Protein 8H2F (pdb70)

Secondary structure (DSSP, 8-state):
---EEEEEEEESSS-TTTS-EEEEEEEEE-SSSEEEEEEEB---S---HHHHHHH---HHHHHHH-B-HHHHHHHHHHHHTTPEEEESSHHHHHHHHHHHHHHTTPPPP---EEEHHHHHHHH-TT-S--SHHHHHHHTT--PPP---HHHHHHHHHHHHTT-HHHHHHT--

Solvent-accessible surface area: 9404 Å² total; per-residue (Å²): 91,95,48,12,0,0,1,18,7,15,15,14,17,157,56,48,150,185,36,28,1,0,2,0,0,0,4,26,37,52,28,165,121,70,75,86,23,71,6,18,2,113,12,154,123,188,23,46,111,86,16,110,175,91,8,48,0,33,129,60,48,0,69,134,107,9,77,73,14,91,89,0,0,42,66,0,34,154,29,1,44,128,42,23,0,0,0,24,78,2,128,69,5,23,86,2,0,29,38,3,0,99,134,58,69,27,93,85,21,167,24,163,55,32,20,0,26,142,11,0,91,87,76,49,114,189,38,143,58,63,118,24,61,29,0,0,74,33,22,56,16,132,78,92,18,47,63,44,0,18,100,7,0,97,15,2,31,98,0,0,60,99,0,108,94,0,68,44,143,6,126,178

B-factor: mean 24.05, std 15.03, range [6.08, 85.85]

Radius of gyration: 15.81 Å; Cα contacts (8 Å, |Δi|>4): 304; chains: 1; bounding box: 38×35×43 Å

Structure (mmCIF, N/CA/C/O backbone):
data_8H2F
#
_entry.id   8H2F
#
_cell.length_a   96.139
_cell.length_b   96.139
_cell.length_c   61.419
_cell.angle_alpha   90.000
_cell.angle_beta   90.000
_cell.angle_gamma   120.000
#
_symmetry.space_group_name_H-M   'H 3'
#
loop_
_entity.id
_entity.type
_entity.pdbx_description
1 polymer DnaQ
2 non-polymer "THYMIDINE-5'-PHOSPHATE"
3 non-polymer 'MAGNESIUM ION'
4 water water
#
loop_
_atom_site.group_PDB
_atom_site.id
_atom_site.type_symbol
_atom_site.label_atom_id
_atom_site.label_alt_id
_atom_site.label_comp_id
_atom_site.label_asym_id
_atom_site.label_entity_id
_atom_site.label_seq_id
_atom_site.pdbx_PDB_ins_code
_atom_site.Cartn_x
_atom_site.Cartn_y
_atom_site.Cartn_z
_atom_site.occupancy
_atom_site.B_iso_or_equiv
_atom_site.auth_seq_id
_atom_site.auth_comp_id
_atom_site.auth_asym_id
_atom_site.auth_atom_id
_atom_site.pdbx_PDB_model_num
ATOM 1 N N . SER A 1 7 ? -9.205 28.484 23.091 1.00 41.88 128 SER A N 1
ATOM 2 C CA . SER A 1 7 ? -10.023 28.719 21.906 1.00 51.30 128 SER A CA 1
ATOM 3 C C . SER A 1 7 ? -9.180 29.223 20.742 1.00 27.04 128 SER A C 1
ATOM 4 O O . SER A 1 7 ? -9.594 29.152 19.581 1.00 37.37 128 SER A O 1
ATOM 7 N N . LYS A 1 8 ? -7.991 29.748 21.049 1.00 35.70 129 LYS A N 1
ATOM 8 C CA . LYS A 1 8 ? -7.069 30.145 20.001 1.00 30.43 129 LYS A CA 1
ATOM 9 C C . LYS A 1 8 ? -6.409 28.896 19.420 1.00 15.40 129 LYS A C 1
ATOM 10 O O . LYS A 1 8 ? -6.190 27.918 20.144 1.00 21.83 129 LYS A O 1
ATOM 29 N N . PRO A 1 9 ? -6.114 28.894 18.124 1.00 15.14 130 PRO A N 1
ATOM 30 C CA . PRO A 1 9 ? -5.399 27.743 17.550 1.00 14.29 130 PRO A CA 1
ATOM 31 C C . PRO A 1 9 ? -3.980 27.648 18.089 1.00 15.08 130 PRO A C 1
ATOM 32 O O . PRO A 1 9 ? -3.333 28.656 18.395 1.00 16.92 130 PRO A O 1
ATOM 43 N N . TYR A 1 10 ? -3.490 26.415 18.198 1.00 14.19 131 TYR A N 1
ATOM 44 C CA . TYR A 1 10 ? -2.086 26.205 18.536 1.00 13.38 131 TYR A CA 1
ATOM 45 C C . TYR A 1 10 ? -1.677 24.813 18.086 1.00 11.81 131 TYR A C 1
ATOM 46 O O . TYR A 1 10 ? -2.527 23.971 17.780 1.00 11.81 131 TYR A O 1
ATOM 64 N N . VAL A 1 11 ? -0.365 24.586 18.032 1.00 9.29 132 VAL A N 1
ATOM 65 C CA . VAL A 1 11 ? 0.188 23.307 17.603 1.00 9.03 132 VAL A CA 1
ATOM 66 C C . VAL A 1 11 ? 1.195 22.835 18.646 1.00 11.07 132 VAL A C 1
ATOM 67 O O . VAL A 1 11 ? 2.216 23.503 18.870 1.00 10.90 132 VAL A O 1
ATOM 80 N N . VAL A 1 12 ? 0.931 21.684 19.253 1.00 9.23 133 VAL A N 1
ATOM 81 C CA . VAL A 1 12 ? 1.895 21.026 20.135 1.00 10.07 133 VAL A CA 1
ATOM 82 C C . VAL A 1 12 ? 2.858 20.235 19.262 1.00 10.07 133 VAL A C 1
ATOM 83 O O . VAL A 1 12 ? 2.434 19.449 18.402 1.00 9.80 133 VAL A O 1
ATOM 96 N N . ILE A 1 13 ? 4.156 20.424 19.482 1.00 10.21 134 ILE A N 1
ATOM 97 C CA . ILE A 1 13 ? 5.187 19.775 18.685 1.00 10.94 134 ILE A CA 1
ATOM 98 C C . ILE A 1 13 ? 6.077 18.921 19.574 1.00 11.52 134 ILE A C 1
ATOM 99 O O . ILE A 1 13 ? 6.301 19.231 20.748 1.00 10.13 134 ILE A O 1
ATOM 115 N N . ASP A 1 14 ? 6.611 17.850 18.994 1.00 9.98 135 ASP A N 1
ATOM 116 C CA . ASP A 1 14 ? 7.581 16.999 19.658 1.00 9.56 135 ASP A CA 1
ATOM 117 C C . ASP A 1 14 ? 8.419 16.288 18.608 1.00 10.11 135 ASP A C 1
ATOM 118 O O . ASP A 1 14 ? 7.902 15.887 17.564 1.00 9.29 135 ASP A O 1
ATOM 127 N N . ILE A 1 15 ? 9.712 16.121 18.887 1.00 8.64 136 ILE A N 1
ATOM 128 C CA . ILE A 1 15 ? 10.587 15.377 17.997 1.00 8.57 136 ILE A CA 1
ATOM 129 C C . ILE A 1 15 ? 11.337 14.308 18.770 1.00 9.72 136 ILE A C 1
ATOM 130 O O . ILE A 1 15 ? 11.549 14.414 19.978 1.00 10.14 136 ILE A O 1
ATOM 146 N N . GLU A 1 16 ? 11.773 13.288 18.036 1.00 9.57 137 GLU A N 1
ATOM 147 C CA . GLU A 1 16 ? 12.798 12.372 18.506 1.00 10.51 137 GLU A CA 1
ATOM 148 C C . GLU A 1 16 ? 14.051 12.580 17.670 1.00 10.93 137 GLU A C 1
ATOM 149 O O . GLU A 1 16 ? 13.978 12.902 16.477 1.00 8.53 137 GLU A O 1
ATOM 161 N N . THR A 1 17 ? 15.206 12.386 18.305 1.00 12.26 138 THR A N 1
ATOM 162 C CA . THR A 1 17 ? 16.494 12.615 17.675 1.00 10.78 138 THR A CA 1
ATOM 163 C C . THR A 1 17 ? 17.401 11.439 17.988 1.00 12.88 138 THR A C 1
ATOM 164 O O . THR A 1 17 ? 17.042 10.536 18.750 1.00 14.89 138 THR A O 1
ATOM 175 N N . ASP A 1 18 ? 18.589 11.444 17.392 1.00 11.90 139 ASP A N 1
ATOM 176 C CA . ASP A 1 18 ? 19.589 10.426 17.729 1.00 13.67 139 ASP A CA 1
ATOM 177 C C . ASP A 1 18 ? 20.634 10.938 18.713 1.00 12.02 139 ASP A C 1
ATOM 178 O O . ASP A 1 18 ? 21.655 10.268 18.920 1.00 15.30 139 ASP A O 1
ATOM 187 N N . GLY A 1 19 ? 20.387 12.081 19.337 1.00 11.77 140 GLY A N 1
ATOM 188 C CA . GLY A 1 19 ? 21.329 12.671 20.269 1.00 13.70 140 GLY A CA 1
ATOM 189 C C . GLY A 1 19 ? 20.902 14.074 20.638 1.00 15.76 140 GLY A C 1
ATOM 190 O O . GLY A 1 19 ? 19.855 14.564 20.212 1.00 13.92 140 GLY A O 1
ATOM 194 N N . LEU A 1 20 ? 21.729 14.718 21.458 1.00 12.51 141 LEU A N 1
ATOM 195 C CA . LEU A 1 20 ? 21.364 15.997 22.043 1.00 12.09 141 LEU A CA 1
ATOM 196 C C . LEU A 1 20 ? 21.926 17.210 21.311 1.00 10.90 141 LEU A C 1
ATOM 197 O O . LEU A 1 20 ? 21.505 18.331 21.614 1.00 13.61 141 LEU A O 1
ATOM 213 N N . ASP A 1 21 ? 22.816 17.020 20.331 1.00 12.43 142 ASP A N 1
ATOM 214 C CA . ASP A 1 21 ? 23.519 18.119 19.677 1.00 11.21 142 ASP A CA 1
ATOM 215 C C . ASP A 1 21 ? 22.743 18.556 18.436 1.00 12.25 142 ASP A C 1
ATOM 216 O O . ASP A 1 21 ? 22.711 17.839 17.430 1.00 13.53 142 ASP A O 1
ATOM 225 N N . GLU A 1 22 ? 22.144 19.751 18.509 1.00 12.67 143 GLU A N 1
ATOM 226 C CA . GLU A 1 22 ? 21.325 20.274 17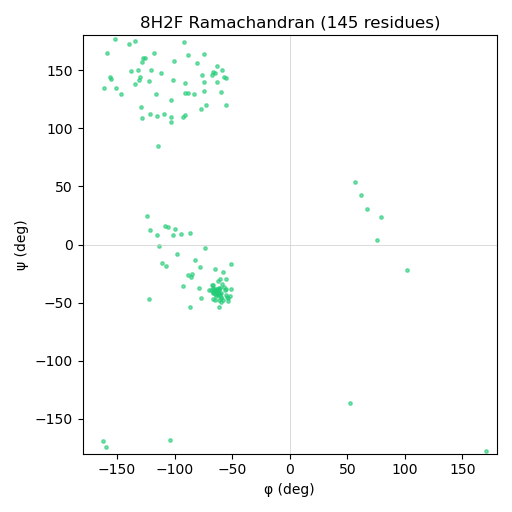.420 1.00 15.62 143 GLU A CA 1
ATOM 227 C C . GLU A 1 22 ? 22.074 20.311 16.101 1.00 15.34 143 GLU A C 1
ATOM 228 O O . GLU A 1 22 ? 21.454 20.225 15.029 1.00 14.00 143 GLU A O 1
ATOM 240 N N . LYS A 1 23 ? 23.394 20.471 16.143 1.00 14.83 144 LYS A N 1
ATOM 241 C CA . LYS A 1 23 ? 24.180 20.555 14.916 1.00 16.88 144 LYS A CA 1
ATOM 242 C C . LYS A 1 23 ? 24.596 19.180 14.411 1.00 15.06 144 LYS A C 1
ATOM 243 O O . LYS A 1 23 ? 24.308 18.824 13.261 1.00 20.00 144 LYS A O 1
ATOM 262 N N . LYS A 1 24 ? 25.239 18.374 15.260 1.00 12.96 145 LYS A N 1
ATOM 263 C CA . LYS A 1 24 ? 25.827 17.118 14.811 1.00 13.63 145 LYS A CA 1
ATOM 264 C C . LYS A 1 24 ? 24.844 15.954 14.801 1.00 15.60 145 LYS A C 1
ATOM 265 O O . LYS A 1 24 ? 25.019 15.016 14.014 1.00 19.13 145 LYS A O 1
ATOM 284 N N . ASN A 1 25 ? 23.827 15.973 15.657 1.00 11.44 146 ASN A N 1
ATOM 285 C CA . ASN A 1 25 ? 22.809 14.943 15.667 1.00 11.92 146 ASN A CA 1
ATOM 286 C C . ASN A 1 25 ? 21.652 15.370 14.767 1.00 11.27 146 ASN A C 1
ATOM 287 O O . ASN A 1 25 ? 21.639 16.465 14.211 1.00 11.19 146 ASN A O 1
ATOM 298 N N . THR A 1 26 ? 20.688 14.474 14.588 1.00 11.12 147 THR A N 1
ATOM 299 C CA . THR A 1 26 ? 19.631 14.723 13.616 1.00 10.19 147 THR A CA 1
ATOM 300 C C . THR A 1 26 ? 18.282 14.269 14.147 1.00 11.22 147 THR A C 1
ATOM 301 O O . THR A 1 26 ? 18.169 13.648 15.203 1.00 10.01 147 THR A O 1
ATOM 312 N N . ILE A 1 27 ? 17.249 14.602 13.382 1.00 10.41 148 ILE A N 1
ATOM 313 C CA . ILE A 1 27 ? 15.865 14.293 13.714 1.00 8.07 148 ILE A CA 1
ATOM 314 C C . ILE A 1 27 ? 15.498 12.942 13.115 1.00 8.34 148 ILE A C 1
ATOM 315 O O . ILE A 1 27 ? 15.750 12.693 11.934 1.00 10.07 148 ILE A O 1
ATOM 331 N N . ILE A 1 28 ? 14.920 12.062 13.932 1.00 9.29 149 ILE A N 1
ATOM 332 C CA . ILE A 1 28 ? 14.463 10.762 13.461 1.00 9.54 149 ILE A CA 1
ATOM 333 C C . ILE A 1 28 ? 12.945 10.643 13.451 1.00 9.43 149 ILE A C 1
ATOM 334 O O . ILE A 1 28 ? 12.415 9.723 12.805 1.00 8.62 149 ILE A O 1
ATOM 350 N N . GLU A 1 29 ? 12.222 11.532 14.140 1.00 8.80 150 GLU A N 1
ATOM 351 C CA . GLU A 1 29 ? 10.767 11.526 14.050 1.00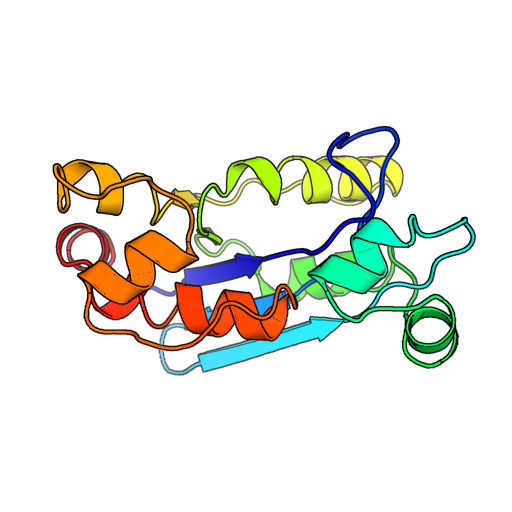 8.34 150 GLU A CA 1
ATOM 352 C C . GLU A 1 29 ? 10.245 12.899 14.433 1.00 8.49 150 GLU A C 1
ATOM 353 O O . GLU A 1 29 ? 10.806 13.558 15.303 1.00 9.19 150 GLU A O 1
ATOM 365 N N A ILE A 1 30 ? 9.195 13.334 13.744 0.66 9.07 151 ILE A N 1
ATOM 366 N N B ILE A 1 30 ? 9.159 13.320 13.790 0.34 9.31 151 ILE A N 1
ATOM 367 C CA A ILE A 1 30 ? 8.494 14.577 14.047 0.66 8.45 151 ILE A CA 1
ATOM 368 C CA B ILE A 1 30 ? 8.529 14.602 14.101 0.34 8.26 151 ILE A CA 1
ATOM 369 C C A ILE A 1 30 ? 7.027 14.238 14.290 0.66 10.14 151 ILE A C 1
ATOM 370 C C B ILE A 1 30 ? 7.017 14.409 14.180 0.34 10.20 151 ILE A C 1
ATOM 371 O O A ILE A 1 30 ? 6.451 13.380 13.608 0.66 9.01 151 ILE A O 1
ATOM 372 O O B ILE A 1 30 ? 6.405 13.832 13.276 0.34 8.65 151 ILE A O 1
ATOM 403 N N . GLY A 1 31 ? 6.427 14.905 15.265 1.00 8.92 152 GLY A N 1
ATOM 404 C CA . GLY A 1 31 ? 5.008 14.771 15.502 1.00 11.04 152 GLY A CA 1
ATOM 405 C C . GLY A 1 31 ? 4.424 16.090 15.966 1.00 9.59 152 GLY A C 1
ATOM 406 O O . GLY A 1 31 ? 5.102 16.921 16.571 1.00 9.77 152 GLY A O 1
ATOM 411 N N . ALA A 1 32 ? 3.134 16.263 15.689 1.00 8.57 153 ALA A N 1
ATOM 412 C CA . ALA A 1 32 ? 2.466 17.496 16.078 1.00 8.48 153 ALA A CA 1
ATOM 413 C C . ALA A 1 32 ? 0.971 17.247 16.207 1.00 10.52 153 ALA A C 1
ATOM 414 O O . ALA A 1 32 ? 0.386 16.479 15.434 1.00 9.86 153 ALA A O 1
ATOM 421 N N . VAL A 1 33 ? 0.364 17.919 17.180 1.00 9.39 154 VAL A N 1
ATOM 422 C CA . VAL A 1 33 ? -1.081 17.902 17.402 1.00 9.39 154 VAL A CA 1
ATOM 423 C C . VAL A 1 33 ? -1.535 19.351 17.291 1.00 9.72 154 VAL A C 1
ATOM 424 O O . VAL A 1 33 ? -1.167 20.190 18.119 1.00 10.45 154 VAL A O 1
ATOM 437 N N . LYS A 1 34 ? -2.296 19.654 16.247 1.00 9.68 155 LYS A N 1
ATOM 438 C CA . LYS A 1 34 ? -2.778 21.005 15.995 1.00 9.54 155 LYS A CA 1
ATOM 439 C C . LYS A 1 34 ? -4.240 21.118 16.389 1.00 12.50 155 LYS A C 1
ATOM 440 O O . LYS A 1 34 ? -5.079 20.361 15.895 1.00 12.21 155 LYS A O 1
ATOM 459 N N . PHE A 1 35 ? -4.548 22.061 17.267 1.00 12.26 156 PHE A N 1
ATOM 460 C CA . PHE A 1 35 ? -5.925 22.519 17.433 1.00 14.96 156 PHE A CA 1
ATOM 461 C C . PHE A 1 35 ? -6.104 23.700 16.483 1.00 14.47 156 PHE A C 1
ATOM 462 O O . PHE A 1 35 ? -5.505 24.760 16.686 1.00 13.96 156 PHE A O 1
ATOM 479 N N . ASN A 1 36 ? -6.903 23.523 15.436 1.00 14.68 157 ASN A N 1
ATOM 480 C CA . ASN A 1 36 ? -6.966 24.493 14.349 1.00 15.03 157 ASN A CA 1
ATOM 481 C C . ASN A 1 36 ? -7.962 25.611 14.610 1.00 17.56 157 ASN A C 1
ATOM 482 O O . ASN A 1 36 ? -8.237 26.402 13.702 1.00 21.28 157 ASN A O 1
ATOM 493 N N . GLY A 1 37 ? -8.491 25.696 15.830 1.00 16.87 158 GLY A N 1
ATOM 494 C CA . GLY A 1 37 ? -9.538 26.626 16.179 1.00 22.77 158 GLY A CA 1
ATOM 495 C C . GLY A 1 37 ? -10.905 25.991 16.258 1.00 30.20 158 GLY A C 1
ATOM 496 O O . GLY A 1 37 ? -11.794 26.533 16.925 1.00 25.14 158 GLY A O 1
ATOM 500 N N . GLN A 1 38 ? -11.084 24.850 15.600 1.00 19.95 159 GLN A N 1
ATOM 501 C CA . GLN A 1 38 ? -12.325 24.088 15.638 1.00 20.46 159 GLN A CA 1
ATOM 502 C C . GLN A 1 38 ? -12.116 22.667 16.128 1.00 17.79 159 GLN A C 1
ATOM 503 O O . GLN A 1 38 ? -12.869 22.198 16.994 1.00 21.72 159 GLN A O 1
ATOM 517 N N . GLN A 1 39 ? -11.101 21.965 15.610 1.00 19.85 160 GLN A N 1
ATOM 518 C CA . GLN A 1 39 ? -10.869 20.577 15.979 1.00 21.83 160 GLN A CA 1
ATOM 519 C C . GLN A 1 39 ? -9.383 20.259 15.853 1.00 14.55 160 GLN A C 1
ATOM 520 O O . GLN A 1 39 ? -8.585 21.081 15.398 1.00 13.00 160 GLN A O 1
ATOM 534 N N . VAL A 1 40 ? -9.029 19.032 16.228 1.00 13.97 161 VAL A N 1
ATOM 535 C CA . VAL A 1 40 ? -7.648 18.556 16.255 1.00 13.54 161 VAL A CA 1
ATOM 536 C C . VAL A 1 40 ? -7.277 17.921 14.924 1.00 14.06 161 VAL A C 1
ATOM 537 O O . VAL A 1 40 ? -8.050 17.163 14.327 1.00 14.62 161 VAL A O 1
ATOM 550 N N . GLU A 1 41 ? -6.056 18.215 14.468 1.00 11.79 162 GLU A N 1
ATOM 551 C CA . GLU A 1 41 ? -5.416 17.520 13.368 1.00 11.77 162 GLU A CA 1
ATOM 552 C C . GLU A 1 41 ? -4.037 17.059 13.836 1.00 10.01 162 GLU A C 1
ATOM 553 O O . GLU A 1 41 ? -3.503 17.575 14.823 1.00 10.94 162 GLU A O 1
ATOM 565 N N . GLU A 1 42 ? -3.474 16.082 13.141 1.00 10.59 163 GLU A N 1
ATOM 566 C CA . GLU A 1 42 ? -2.217 15.473 13.542 1.00 10.66 163 GLU A CA 1
ATOM 567 C C . GLU A 1 42 ? -1.250 15.368 12.373 1.00 11.23 163 GLU A C 1
ATOM 568 O O . GLU A 1 42 ? -1.646 15.206 11.213 1.00 12.06 163 GLU A O 1
ATOM 580 N N . PHE A 1 43 ? 0.043 15.421 12.705 1.00 10.27 164 PHE A N 1
ATOM 581 C CA . PHE A 1 43 ? 1.148 15.299 11.770 1.00 8.81 164 PHE A CA 1
ATOM 582 C C . PHE A 1 43 ? 2.167 14.345 12.364 1.00 8.74 164 PHE A C 1
ATOM 583 O O . PHE A 1 43 ? 2.473 14.411 13.559 1.00 9.97 164 PHE A O 1
ATOM 600 N N . ASN A 1 44 ? 2.716 13.463 11.537 1.00 9.90 165 ASN A N 1
ATOM 601 C CA . ASN A 1 44 ? 3.733 12.541 12.025 1.00 8.99 165 ASN A CA 1
ATOM 602 C C . ASN A 1 44 ? 4.519 11.964 10.870 1.00 9.73 165 ASN A C 1
ATOM 603 O O . ASN A 1 44 ? 3.940 11.529 9.869 1.00 12.95 165 ASN A O 1
ATOM 614 N N . ALA A 1 45 ? 5.832 11.941 11.016 1.00 7.93 166 ALA A N 1
ATOM 615 C CA . ALA A 1 45 ? 6.676 11.269 10.050 1.00 9.26 166 ALA A CA 1
ATOM 616 C C . ALA A 1 45 ? 7.940 10.773 10.731 1.00 10.07 166 ALA A C 1
ATOM 617 O O . ALA A 1 45 ? 8.566 11.497 11.509 1.00 10.00 166 ALA A O 1
ATOM 624 N N . LEU A 1 46 ? 8.311 9.537 10.436 1.00 10.00 167 LEU A N 1
ATOM 625 C CA . LEU A 1 46 ? 9.658 9.055 10.686 1.00 8.79 167 LEU A CA 1
ATOM 626 C C . LEU A 1 46 ? 10.572 9.529 9.569 1.00 9.30 167 LEU A C 1
ATOM 627 O O . LEU A 1 46 ? 10.119 9.821 8.460 1.00 10.26 167 LEU A O 1
ATOM 643 N N . ILE A 1 47 ? 11.865 9.615 9.869 1.00 8.43 168 ILE A N 1
ATOM 644 C CA . ILE A 1 47 ? 12.832 10.258 8.984 1.00 9.30 168 ILE A CA 1
ATOM 645 C C . ILE A 1 47 ? 13.854 9.242 8.493 1.00 12.33 168 ILE A C 1
ATOM 646 O O . ILE A 1 47 ? 14.452 8.517 9.293 1.00 12.92 168 ILE A O 1
ATOM 662 N N . LYS A 1 48 ? 14.067 9.203 7.181 1.00 11.53 169 LYS A N 1
ATOM 663 C CA . LYS A 1 48 ? 15.134 8.377 6.629 1.00 11.23 169 LYS A CA 1
ATOM 664 C C . LYS A 1 48 ? 16.464 8.736 7.272 1.00 15.36 169 LYS A C 1
ATOM 665 O O . LYS A 1 48 ? 16.762 9.903 7.518 1.00 15.75 169 LYS A O 1
ATOM 684 N N . TYR A 1 49 ? 17.296 7.725 7.486 1.00 12.52 170 TYR A N 1
ATOM 685 C CA . TYR A 1 49 ? 18.466 7.841 8.348 1.00 15.34 170 TYR A CA 1
ATOM 686 C C . TYR A 1 49 ? 19.560 6.954 7.785 1.00 18.18 170 TYR A C 1
ATOM 687 O O . TYR A 1 49 ? 19.320 5.781 7.502 1.00 18.16 170 TYR A O 1
ATOM 705 N N . GLU A 1 50 ? 20.755 7.521 7.623 1.00 23.29 171 GLU A N 1
ATOM 706 C CA . GLU A 1 50 ? 21.873 6.801 7.023 1.00 29.52 171 GLU A CA 1
ATOM 707 C C . GLU A 1 50 ? 23.030 6.591 7.993 1.00 31.19 171 GLU A C 1
ATOM 708 O O . GLU A 1 50 ? 24.093 6.113 7.574 1.00 37.19 171 GLU A O 1
ATOM 720 N N . GLU A 1 51 ? 22.857 6.917 9.271 1.00 30.33 172 GLU A N 1
ATOM 721 C CA . GLU A 1 51 ? 23.920 6.816 10.254 1.00 23.85 172 GLU A CA 1
ATOM 722 C C . GLU A 1 51 ? 23.708 5.589 11.140 1.00 27.36 172 GLU A C 1
ATOM 723 O O . GLU A 1 51 ? 22.864 4.731 10.871 1.00 24.66 172 GLU A O 1
ATOM 735 N N . LYS A 1 52 ? 24.470 5.513 12.226 1.00 27.69 173 LYS A N 1
ATOM 736 C CA . LYS A 1 52 ? 24.393 4.410 13.174 1.00 23.04 173 LYS A CA 1
ATOM 737 C C . LYS A 1 52 ? 23.626 4.885 14.397 1.00 19.50 173 LYS A C 1
ATOM 738 O O . LYS A 1 52 ? 24.125 5.703 15.175 1.00 24.10 173 LYS A O 1
ATOM 757 N N . LEU A 1 53 ? 22.413 4.382 14.575 1.00 20.88 174 LEU A N 1
ATOM 758 C CA . LEU A 1 53 ? 21.589 4.825 15.685 1.00 24.83 174 LEU A CA 1
ATOM 759 C C . LEU A 1 53 ? 22.132 4.245 16.981 1.00 30.60 174 LEU A C 1
ATOM 760 O O . LEU A 1 53 ? 22.222 3.017 17.110 1.00 26.81 174 LEU A O 1
ATOM 776 N N . PRO A 1 54 ? 22.524 5.067 17.949 1.00 26.79 175 PRO A N 1
ATOM 777 C CA . PRO A 1 54 ? 22.988 4.525 19.230 1.00 38.73 175 PRO A CA 1
ATOM 778 C C . PRO A 1 54 ? 21.932 3.618 19.833 1.00 37.19 175 PRO A C 1
ATOM 779 O O . PRO A 1 54 ? 20.805 4.061 20.084 1.00 29.24 175 PRO A O 1
ATOM 790 N N . PRO A 1 55 ? 22.243 2.332 20.066 1.00 49.72 176 PRO A N 1
ATOM 791 C CA . PRO A 1 55 ? 21.228 1.447 20.664 1.00 31.03 176 PRO A CA 1
ATOM 792 C C . PRO A 1 55 ? 20.576 2.000 21.925 1.00 31.34 176 PRO A C 1
ATOM 793 O O . PRO A 1 55 ? 19.508 1.526 22.321 1.00 33.76 176 PRO A O 1
ATOM 804 N N . THR A 1 56 ? 21.186 3.006 22.560 1.00 27.55 177 THR A N 1
ATOM 805 C CA . THR A 1 56 ? 20.487 3.730 23.618 1.00 27.00 177 THR A CA 1
ATOM 806 C C . THR A 1 56 ? 19.236 4.427 23.080 1.00 24.92 177 THR A C 1
ATOM 807 O O . THR A 1 56 ? 18.247 4.577 23.804 1.00 26.37 177 THR A O 1
ATOM 818 N N . ILE A 1 57 ? 19.270 4.858 21.820 1.00 24.14 178 ILE A N 1
ATOM 819 C CA . ILE A 1 57 ? 18.080 5.415 21.182 1.00 23.13 178 ILE A CA 1
ATOM 820 C C . ILE A 1 57 ? 17.022 4.336 20.998 1.00 18.27 178 ILE A C 1
ATOM 821 O O . ILE A 1 57 ? 15.827 4.567 21.212 1.00 16.20 178 ILE A O 1
ATOM 837 N N . PHE A 1 58 ? 17.438 3.132 20.596 1.00 18.12 179 PHE A N 1
ATOM 838 C CA . PHE A 1 58 ? 16.498 2.025 20.503 1.00 20.29 179 PHE A CA 1
ATOM 839 C C . PHE A 1 58 ? 15.872 1.740 21.861 1.00 18.38 179 PHE A C 1
ATOM 840 O O . PHE A 1 58 ? 14.661 1.536 21.973 1.00 21.90 179 PHE A O 1
ATOM 857 N N . LYS A 1 59 ? 16.703 1.704 22.908 1.00 25.14 180 LYS A N 1
ATOM 858 C CA . LYS A 1 59 ? 16.221 1.485 24.268 1.00 26.84 180 LYS A CA 1
ATOM 859 C C . LYS A 1 59 ? 15.152 2.502 24.644 1.00 25.83 180 LYS A C 1
ATOM 860 O O . LYS A 1 59 ? 14.115 2.148 25.213 1.00 27.63 180 LYS A O 1
ATOM 879 N N . LEU A 1 60 ? 15.384 3.772 24.302 1.00 25.04 181 LEU A N 1
ATOM 880 C CA . LEU A 1 60 ? 14.509 4.852 24.744 1.00 22.42 181 LEU A CA 1
ATOM 881 C C . LEU A 1 60 ? 13.219 4.905 23.944 1.00 20.64 181 LEU A C 1
ATOM 882 O O . LEU A 1 60 ? 12.125 5.018 24.514 1.00 20.63 181 LEU A O 1
ATOM 898 N N . THR A 1 61 ? 13.313 4.811 22.617 1.00 18.74 182 THR A N 1
ATOM 899 C CA . THR A 1 61 ? 12.204 5.104 21.728 1.00 19.04 182 THR A CA 1
ATOM 900 C C . THR A 1 61 ? 11.584 3.879 21.082 1.00 14.82 182 THR A C 1
ATOM 901 O O . THR A 1 61 ? 10.453 3.961 20.598 1.00 16.12 182 THR A O 1
ATOM 912 N N . GLY A 1 62 ? 12.282 2.755 21.051 1.00 13.77 183 GLY A N 1
ATOM 913 C CA . GLY A 1 62 ? 11.848 1.631 20.263 1.00 17.58 183 GLY A CA 1
ATOM 914 C C . GLY A 1 62 ? 12.070 1.769 18.773 1.00 18.39 183 GLY A C 1
ATOM 915 O O . GLY A 1 62 ? 11.641 0.886 18.021 1.00 18.72 183 GLY A O 1
ATOM 919 N N . ILE A 1 63 ? 12.708 2.848 18.319 1.00 14.43 184 ILE A N 1
ATOM 920 C CA . ILE A 1 63 ? 12.963 3.064 16.901 1.00 13.67 184 ILE A CA 1
ATOM 921 C C . ILE A 1 63 ? 14.286 2.407 16.532 1.00 10.31 184 ILE A C 1
ATOM 922 O O . ILE A 1 63 ? 15.310 2.637 17.188 1.00 13.00 184 ILE A O 1
ATOM 938 N N . SER A 1 64 ? 14.270 1.620 15.457 1.00 13.17 185 SER A N 1
ATOM 939 C CA . SER A 1 64 ? 15.460 0.992 14.922 1.00 11.40 185 SER A CA 1
ATOM 940 C C . SER A 1 64 ? 15.723 1.475 13.502 1.00 11.58 185 SER A C 1
ATOM 941 O O . SER A 1 64 ? 14.845 2.064 12.855 1.00 11.88 185 SER A O 1
ATOM 949 N N . LYS A 1 65 ? 16.948 1.212 13.025 1.00 13.41 186 LYS A N 1
ATOM 950 C CA . LYS A 1 65 ? 17.294 1.456 11.629 1.00 12.97 186 LYS A CA 1
ATOM 951 C C . LYS A 1 65 ? 16.286 0.818 10.689 1.00 13.52 186 LYS A C 1
ATOM 952 O O . LYS A 1 65 ? 15.945 1.383 9.645 1.00 12.33 186 LYS A O 1
ATOM 971 N N . SER A 1 66 ? 15.807 -0.380 11.034 1.00 11.22 187 SER A N 1
ATOM 972 C CA . SER A 1 66 ? 14.864 -1.070 10.170 1.00 10.69 187 SER A CA 1
ATOM 973 C C . SER A 1 66 ? 13.581 -0.270 10.009 1.00 12.18 187 SER A C 1
ATOM 974 O O . SER A 1 66 ? 13.044 -0.162 8.901 1.00 11.67 187 SER A O 1
ATOM 982 N N . LEU A 1 67 ? 13.078 0.302 11.103 1.00 10.97 188 LEU A N 1
ATOM 983 C CA . LEU A 1 67 ? 11.865 1.109 11.017 1.00 10.96 188 LEU A CA 1
ATOM 984 C C . LEU A 1 67 ? 12.097 2.347 10.163 1.00 11.68 188 LEU A C 1
ATOM 985 O O . LEU A 1 67 ? 11.274 2.686 9.309 1.00 11.26 188 LEU A O 1
ATOM 1001 N N . LEU A 1 68 ? 13.221 3.025 10.368 1.00 10.61 189 LEU A N 1
ATOM 1002 C CA . LEU A 1 68 ? 13.497 4.231 9.582 1.00 11.48 189 LEU A CA 1
ATOM 1003 C C . LEU A 1 68 ? 13.683 3.900 8.109 1.00 13.39 189 LEU A C 1
ATOM 1004 O O . LEU A 1 68 ? 13.216 4.639 7.236 1.00 12.47 189 LEU A O 1
ATOM 1020 N N . ASP A 1 69 ? 14.345 2.779 7.808 1.00 12.90 190 ASP A N 1
ATOM 1021 C CA . ASP A 1 69 ? 14.488 2.351 6.423 1.00 12.43 190 ASP A CA 1
ATOM 1022 C C . ASP A 1 69 ? 13.135 2.049 5.792 1.00 13.69 190 ASP A C 1
ATOM 1023 O O . ASP A 1 69 ? 12.894 2.386 4.621 1.00 17.09 190 ASP A O 1
ATOM 1032 N N . GLN A 1 70 ? 12.242 1.406 6.543 1.00 11.72 191 GLN A N 1
ATOM 1033 C CA . GLN A 1 70 ? 10.986 0.942 5.972 1.00 14.12 191 GLN A CA 1
ATOM 1034 C C . GLN A 1 70 ? 9.929 2.037 5.889 1.00 14.90 191 GLN A C 1
ATOM 1035 O O . GLN A 1 70 ? 9.154 2.080 4.925 1.00 17.14 191 GLN A O 1
ATOM 1049 N N A GLU A 1 71 ? 9.877 2.926 6.882 0.42 13.29 192 GLU A N 1
ATOM 1050 N N B GLU A 1 71 ? 9.865 2.920 6.888 0.58 13.28 192 GLU A N 1
ATOM 1051 C CA A GLU A 1 71 ? 8.822 3.923 6.968 0.42 14.63 192 GLU A CA 1
ATOM 1052 C CA B GLU A 1 71 ? 8.816 3.926 6.948 0.58 14.31 192 GLU A CA 1
ATOM 1053 C C A GLU A 1 71 ? 9.321 5.358 6.939 0.42 14.80 192 GLU A C 1
ATOM 1054 C C B GLU A 1 71 ? 9.321 5.360 6.937 0.58 14.63 192 GLU A C 1
ATOM 1055 O O A GLU A 1 71 ? 8.500 6.279 6.829 0.42 15.62 192 GLU A O 1
ATOM 1056 O O B GLU A 1 71 ? 8.500 6.285 6.847 0.58 15.60 192 GLU A O 1
ATOM 1079 N N . GLY A 1 72 ? 10.62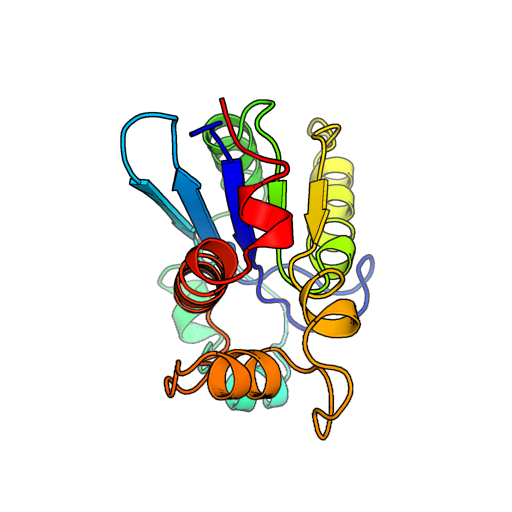7 5.573 7.021 1.00 13.24 193 GLY A N 1
ATOM 1080 C CA . GLY A 1 72 ? 11.143 6.928 7.038 1.00 12.59 193 GLY A CA 1
ATOM 1081 C C . GLY A 1 72 ? 10.938 7.641 5.720 1.00 13.57 193 GLY A C 1
ATOM 1082 O O . GLY A 1 72 ? 10.874 7.034 4.650 1.00 15.85 193 GLY A O 1
ATOM 1086 N N . ARG A 1 73 ? 10.877 8.969 5.812 1.00 12.07 194 ARG A N 1
ATOM 1087 C CA . ARG A 1 73 ? 10.752 9.844 4.662 1.00 12.47 194 ARG A CA 1
ATOM 1088 C C . ARG A 1 73 ? 11.870 10.874 4.695 1.00 11.09 194 ARG A C 1
ATOM 1089 O O . ARG A 1 73 ? 12.497 11.114 5.725 1.00 11.49 194 ARG A O 1
ATOM 1110 N N . ASP A 1 74 ? 12.137 11.466 3.537 1.00 12.37 195 ASP A N 1
ATOM 1111 C CA . ASP A 1 74 ? 13.208 12.440 3.421 1.00 11.56 195 ASP A CA 1
ATOM 1112 C C . ASP A 1 74 ? 12.973 13.635 4.345 1.00 9.69 195 ASP A C 1
ATOM 1113 O O . ASP A 1 74 ? 11.902 14.244 4.351 1.00 10.79 195 ASP A O 1
ATOM 1122 N N . LEU A 1 75 ? 14.011 13.994 5.100 1.00 11.64 196 LEU A N 1
ATOM 1123 C CA . LEU A 1 75 ? 13.864 15.041 6.109 1.00 9.80 196 LEU A CA 1
ATOM 1124 C C . LEU A 1 75 ? 13.437 16.372 5.488 1.00 9.50 196 LEU A C 1
ATOM 1125 O O . LEU A 1 75 ? 12.545 17.042 6.007 1.00 9.36 196 LEU A O 1
ATOM 1141 N N . LYS A 1 76 ? 14.082 16.788 4.389 1.00 8.60 197 LYS A N 1
ATOM 1142 C CA . LYS A 1 76 ? 13.726 18.071 3.792 1.00 8.64 197 LYS A CA 1
ATOM 1143 C C . LYS A 1 76 ? 12.268 18.089 3.362 1.00 8.53 197 LYS A C 1
ATOM 1144 O O . LYS A 1 76 ? 11.556 19.067 3.597 1.00 10.00 197 LYS A O 1
ATOM 1163 N N A GLU A 1 77 ? 11.815 17.015 2.704 0.50 10.08 198 GLU A N 1
ATOM 1164 N N B GLU A 1 77 ? 11.805 17.013 2.712 0.50 10.12 198 GLU A N 1
ATOM 1165 C CA A GLU A 1 77 ? 10.417 16.909 2.301 0.50 10.69 198 GLU A CA 1
ATOM 1166 C CA B GLU A 1 77 ? 10.408 16.943 2.302 0.50 10.57 198 GLU A CA 1
ATOM 1167 C C A GLU A 1 77 ? 9.486 16.986 3.501 0.50 8.96 198 GLU A C 1
ATOM 1168 C C B GLU A 1 77 ? 9.473 16.991 3.505 0.50 8.90 198 GLU A C 1
ATOM 1169 O O A GLU A 1 77 ? 8.455 17.672 3.458 0.50 9.84 198 GLU A O 1
ATOM 1170 O O B GLU A 1 77 ? 8.425 17.651 3.467 0.50 9.81 198 GLU A O 1
ATOM 1193 N N . VAL A 1 78 ? 9.826 16.280 4.579 1.00 9.31 199 VAL A N 1
ATOM 1194 C CA . VAL A 1 78 ? 8.992 16.288 5.773 1.00 10.12 199 VAL A CA 1
ATOM 1195 C C . VAL A 1 78 ? 8.951 17.679 6.391 1.00 8.47 199 VAL A C 1
ATOM 1196 O O . VAL A 1 78 ? 7.894 18.142 6.827 1.00 7.80 199 VAL A O 1
ATOM 1210 N N . LEU A 1 79 ? 10.102 18.352 6.457 1.00 9.31 200 LEU A N 1
ATOM 1211 C CA . LEU A 1 79 ? 10.150 19.684 7.050 1.00 7.50 200 LEU A CA 1
ATOM 1212 C C . LEU A 1 79 ? 9.295 20.664 6.255 1.00 9.35 200 LEU A C 1
ATOM 1213 O O . LEU A 1 79 ? 8.585 21.485 6.835 1.00 8.11 200 LEU A O 1
ATOM 1229 N N . SER A 1 80 ? 9.323 20.572 4.925 1.00 9.44 201 SER A N 1
ATOM 1230 C CA . SER A 1 80 ? 8.462 21.431 4.115 1.00 8.61 201 SER A CA 1
ATOM 1231 C C . SER A 1 80 ? 6.989 21.181 4.423 1.00 8.27 201 SER A C 1
ATOM 1232 O O . SER A 1 80 ? 6.204 22.130 4.561 1.00 9.40 201 SER A O 1
ATOM 1240 N N . GLU A 1 81 ? 6.594 19.902 4.563 1.00 9.07 202 GLU A N 1
ATOM 1241 C CA . GLU A 1 81 ? 5.203 19.616 4.910 1.00 11.63 202 GLU A CA 1
ATOM 1242 C C . GLU A 1 81 ? 4.873 20.124 6.306 1.00 8.60 202 GLU A C 1
ATOM 1243 O O . GLU A 1 81 ? 3.770 20.617 6.551 1.00 10.56 202 GLU A O 1
ATOM 1255 N N . PHE A 1 82 ? 5.823 19.992 7.241 1.00 8.57 203 PHE A N 1
ATOM 1256 C CA . PHE A 1 82 ? 5.630 20.478 8.601 1.00 8.15 203 PHE A CA 1
ATOM 1257 C C . PHE A 1 82 ? 5.383 21.976 8.620 1.00 8.94 203 PHE A C 1
ATOM 1258 O O . PHE A 1 82 ? 4.496 22.452 9.327 1.00 8.34 203 PHE A O 1
ATOM 1275 N N . LEU A 1 83 ? 6.134 22.735 7.818 1.00 8.16 204 LEU A N 1
ATOM 1276 C CA . LEU A 1 83 ? 5.898 24.174 7.771 1.00 9.50 204 LEU A CA 1
ATOM 1277 C C . LEU A 1 83 ? 4.485 24.487 7.287 1.00 8.96 204 LEU A C 1
ATOM 1278 O O . LEU A 1 83 ? 3.847 25.422 7.782 1.00 10.79 204 LEU A O 1
ATOM 1294 N N . LEU A 1 84 ? 3.987 23.740 6.301 1.00 9.81 205 LEU A N 1
ATOM 1295 C CA . LEU A 1 84 ? 2.622 23.978 5.837 1.00 10.53 205 LEU A CA 1
ATOM 1296 C C . LEU A 1 84 ? 1.597 23.614 6.908 1.00 10.74 205 LEU A C 1
ATOM 1297 O O . LEU A 1 84 ? 0.551 24.268 7.026 1.00 12.87 205 LEU A O 1
ATOM 1313 N N . PHE A 1 85 ? 1.878 22.579 7.705 1.00 10.28 206 PHE A N 1
ATOM 1314 C CA . PHE A 1 85 ? 0.947 22.138 8.737 1.00 8.99 206 PHE A CA 1
ATOM 1315 C C . PHE A 1 85 ? 0.827 23.152 9.860 1.00 9.59 206 PHE A C 1
ATOM 1316 O O . PHE A 1 85 ? -0.262 23.358 10.405 1.00 11.40 206 PHE A O 1
ATOM 1333 N N . ILE A 1 86 ? 1.939 23.779 10.248 1.00 10.16 207 ILE A N 1
ATOM 1334 C CA . ILE A 1 86 ? 1.907 24.709 11.367 1.00 11.25 207 ILE A CA 1
ATOM 1335 C C . ILE A 1 86 ? 1.575 26.139 10.951 1.00 12.14 207 ILE A C 1
ATOM 1336 O O . ILE A 1 86 ? 1.087 26.913 11.776 1.00 13.64 207 ILE A O 1
ATOM 1352 N N . GLY A 1 87 ? 1.867 26.516 9.715 1.00 12.21 208 GLY A N 1
ATOM 1353 C CA . GLY A 1 87 ? 1.674 27.903 9.317 1.00 13.18 208 GLY A CA 1
ATOM 1354 C C . GLY A 1 87 ? 2.351 28.852 10.280 1.00 15.91 208 GLY A C 1
ATOM 1355 O O . GLY A 1 87 ? 3.488 28.638 10.704 1.00 12.82 208 GLY A O 1
ATOM 1359 N N . ASP A 1 88 ? 1.647 29.929 10.634 1.00 20.83 209 ASP A N 1
ATOM 1360 C CA . ASP A 1 88 ? 2.138 30.891 11.613 1.00 18.93 209 ASP A CA 1
ATOM 1361 C C . ASP A 1 88 ? 1.499 30.702 12.984 1.00 19.35 209 ASP A C 1
ATOM 1362 O O . ASP A 1 88 ? 1.496 31.631 13.805 1.00 18.72 209 ASP A O 1
ATOM 1371 N N A LEU A 1 89 ? 0.964 29.518 13.258 0.59 13.48 210 LEU A N 1
ATOM 1372 N N B LEU A 1 89 ? 0.964 29.517 13.259 0.41 13.50 210 LEU A N 1
ATOM 1373 C CA A LEU A 1 89 ? 0.264 29.296 14.509 0.59 11.54 210 LEU A CA 1
ATOM 1374 C CA B LEU A 1 89 ? 0.267 29.293 14.510 0.41 11.61 210 LEU A CA 1
ATOM 1375 C C A LEU A 1 89 ? 1.231 29.265 15.689 0.59 13.12 210 LEU A C 1
ATOM 1376 C C B LEU A 1 89 ? 1.240 29.286 15.688 0.41 13.25 210 LEU A C 1
ATOM 1377 O O A LEU A 1 89 ? 2.418 28.948 15.547 0.59 13.29 210 LEU A O 1
ATOM 1378 O O B LEU A 1 89 ? 2.436 29.004 15.546 0.41 13.36 210 LEU A O 1
ATOM 1409 N N . THR A 1 90 ? 0.708 29.606 16.866 1.00 11.30 211 THR A N 1
ATOM 1410 C CA . THR A 1 90 ? 1.471 29.478 18.098 1.00 12.29 211 THR A CA 1
ATOM 1411 C C . THR A 1 90 ? 1.891 28.023 18.277 1.00 14.10 211 THR A C 1
ATOM 1412 O O . THR A 1 90 ? 1.079 27.105 18.120 1.00 13.17 211 THR A O 1
ATOM 1424 N N . LEU A 1 91 ? 3.158 27.815 18.613 1.00 12.04 212 LEU A N 1
ATOM 1425 C CA . LEU A 1 91 ? 3.693 26.489 18.874 1.00 11.28 212 LEU A CA 1
ATOM 1426 C C . LEU A 1 91 ? 3.798 26.250 20.369 1.00 11.02 212 LEU A C 1
ATOM 1427 O O . LEU A 1 91 ? 4.143 27.162 21.128 1.00 12.78 212 LEU A O 1
ATOM 1443 N N . VAL A 1 92 ? 3.491 25.029 20.793 1.00 9.99 213 VAL A N 1
ATOM 1444 C CA . VAL A 1 92 ? 3.462 24.649 22.200 1.00 12.23 213 VAL A CA 1
ATOM 1445 C C . VAL A 1 92 ? 4.265 23.366 22.377 1.00 11.65 213 VAL A C 1
ATOM 1446 O O . VAL A 1 92 ? 4.282 22.505 21.491 1.00 11.67 213 VAL A O 1
ATOM 1459 N N . GLY A 1 93 ? 4.953 23.243 23.495 1.00 10.83 214 GLY A N 1
ATOM 1460 C CA . GLY A 1 93 ? 5.741 22.063 23.727 1.00 10.69 214 GLY A CA 1
ATOM 1461 C C . GLY A 1 93 ? 6.081 21.911 25.183 1.00 9.75 214 GLY A C 1
ATOM 1462 O O . GLY A 1 93 ? 5.522 22.598 26.037 1.00 11.52 214 GLY A O 1
ATOM 1466 N N . TYR A 1 94 ? 6.991 20.992 25.446 1.00 10.61 215 TYR A N 1
ATOM 1467 C CA . TYR A 1 94 ? 7.471 20.725 26.800 1.00 11.03 215 TYR A CA 1
ATOM 1468 C C . TYR A 1 94 ? 8.990 20.776 26.731 1.00 10.92 215 TYR A C 1
ATOM 1469 O O . TYR A 1 94 ? 9.618 19.885 26.149 1.00 11.44 215 TYR A O 1
ATOM 1487 N N . ASN A 1 95 ? 9.569 21.825 27.320 1.00 10.20 216 ASN A N 1
ATOM 1488 C CA . ASN A 1 95 ? 10.974 22.176 27.090 1.00 12.77 216 ASN A CA 1
ATOM 1489 C C . ASN A 1 95 ? 11.190 22.386 25.592 1.00 10.13 216 ASN A C 1
ATOM 1490 O O . ASN A 1 95 ? 12.065 21.778 24.968 1.00 9.72 216 ASN A O 1
ATOM 1501 N N . ILE A 1 96 ? 10.353 23.258 25.029 1.00 9.62 217 ILE A N 1
ATOM 1502 C CA . ILE A 1 96 ? 10.190 23.396 23.588 1.00 9.46 217 ILE A CA 1
ATOM 1503 C C . ILE A 1 96 ? 11.440 23.891 22.891 1.00 11.37 217 ILE A C 1
ATOM 1504 O O . ILE A 1 96 ? 11.581 23.682 21.685 1.00 9.64 217 ILE A O 1
ATOM 1520 N N . HIS A 1 97 ? 12.358 24.542 23.592 1.00 8.39 218 HIS A N 1
ATOM 1521 C CA . HIS A 1 97 ? 13.579 24.990 22.937 1.00 8.82 218 HIS A CA 1
ATOM 1522 C C . HIS A 1 97 ? 14.368 23.827 22.361 1.00 9.47 218 HIS A C 1
ATOM 1523 O O . HIS A 1 97 ? 15.095 24.001 21.379 1.00 8.88 218 HIS A O 1
ATOM 1536 N N . PHE A 1 98 ? 14.270 22.644 22.961 1.00 8.91 219 PHE A N 1
ATOM 1537 C CA . PHE A 1 98 ? 14.960 21.486 22.391 1.00 9.63 219 PHE A CA 1
ATOM 1538 C C . PHE A 1 98 ? 14.470 21.226 20.975 1.00 9.05 219 PHE A C 1
ATOM 1539 O O . PHE A 1 98 ? 15.263 21.080 20.036 1.00 9.92 219 PHE A O 1
ATOM 1556 N N . ASP A 1 99 ? 13.149 21.176 20.805 1.00 8.38 220 ASP A N 1
ATOM 1557 C CA . ASP A 1 99 ? 12.577 20.885 19.499 1.00 8.19 220 ASP A CA 1
ATOM 1558 C C . ASP A 1 99 ? 12.858 22.010 18.520 1.00 9.70 220 ASP A C 1
ATOM 1559 O O . ASP A 1 99 ? 13.219 21.749 17.368 1.00 9.10 220 ASP A O 1
ATOM 1568 N N A ILE A 1 100 ? 12.721 23.262 18.957 0.67 8.88 221 ILE A N 1
ATOM 1569 N N B ILE A 1 100 ? 12.714 23.263 18.959 0.33 8.54 221 ILE A N 1
ATOM 1570 C CA A ILE A 1 100 ? 12.930 24.392 18.060 0.67 8.69 221 ILE A CA 1
ATOM 1571 C CA B ILE A 1 100 ? 12.928 24.395 18.066 0.33 8.65 221 ILE A CA 1
ATOM 1572 C C A ILE A 1 100 ? 14.381 24.455 17.603 0.67 9.68 221 ILE A C 1
ATOM 1573 C C B ILE A 1 100 ? 14.377 24.441 17.598 0.33 9.38 221 ILE A C 1
ATOM 1574 O O A ILE A 1 100 ? 14.672 24.760 16.442 0.67 9.41 221 ILE A O 1
ATOM 1575 O O B ILE A 1 100 ? 14.659 24.707 16.424 0.33 9.51 221 ILE A O 1
ATOM 1606 N N . GLN A 1 101 ? 15.324 24.208 18.508 1.00 9.33 222 GLN A N 1
ATOM 1607 C CA . GLN A 1 101 ? 16.728 24.269 18.118 1.00 9.84 222 GLN A CA 1
ATOM 1608 C C . GLN A 1 101 ? 17.028 23.254 17.025 1.00 7.99 222 GLN A C 1
ATOM 1609 O O . GLN A 1 101 ? 17.687 23.574 16.030 1.00 8.87 222 GLN A O 1
ATOM 1624 N N . PHE A 1 102 ? 16.560 22.017 17.190 1.00 7.60 223 PHE A N 1
ATOM 1625 C CA . PHE A 1 102 ? 16.772 21.005 16.155 1.00 7.88 223 PHE A CA 1
ATOM 1626 C C . PHE A 1 102 ? 16.045 21.365 14.865 1.00 8.81 223 PHE A C 1
ATOM 1627 O O . PHE A 1 102 ? 16.620 21.287 13.774 1.00 8.38 223 PHE A O 1
ATOM 1644 N N . ILE A 1 103 ? 14.770 21.735 14.957 1.00 8.00 224 ILE A N 1
ATOM 1645 C CA . ILE A 1 103 ? 14.003 22.019 13.750 1.00 7.52 224 ILE A CA 1
ATOM 1646 C C . ILE A 1 103 ? 14.623 23.178 12.982 1.00 7.45 224 ILE A C 1
ATOM 1647 O O . ILE A 1 103 ? 14.829 23.083 11.764 1.00 8.32 224 ILE A O 1
ATOM 1663 N N . ASN A 1 104 ? 14.951 24.273 13.672 1.00 8.00 225 ASN A N 1
ATOM 1664 C CA . ASN A 1 104 ? 15.560 25.402 12.974 1.00 8.21 225 ASN A CA 1
ATOM 1665 C C . ASN A 1 104 ? 16.915 25.037 12.382 1.00 8.67 225 ASN A C 1
ATOM 1666 O O . ASN A 1 104 ? 17.264 25.501 11.292 1.00 9.26 225 ASN A O 1
ATOM 1677 N N . ASN A 1 105 ? 17.717 24.233 13.080 1.00 8.04 226 ASN A N 1
ATOM 1678 C CA . ASN A 1 105 ? 19.012 23.866 12.519 1.00 9.79 226 ASN A CA 1
ATOM 1679 C C . ASN A 1 105 ? 18.829 23.140 11.193 1.00 9.79 226 ASN A C 1
ATOM 1680 O O . ASN A 1 105 ? 19.561 23.388 10.225 1.00 9.45 226 ASN A O 1
ATOM 1691 N N . LYS A 1 106 ? 17.853 22.241 11.127 1.00 8.97 227 LYS A N 1
ATOM 1692 C CA . LYS A 1 106 ? 17.667 21.454 9.909 1.00 8.10 227 LYS A CA 1
ATOM 1693 C C . LYS A 1 106 ? 16.946 22.249 8.824 1.00 8.17 227 LYS A C 1
ATOM 1694 O O . LYS A 1 106 ? 17.270 22.110 7.644 1.00 9.69 227 LYS A O 1
ATOM 1713 N N . LEU A 1 107 ? 15.977 23.083 9.186 1.00 9.43 228 LEU A N 1
ATOM 1714 C CA . LEU A 1 107 ? 15.411 24.009 8.213 1.00 8.49 228 LEU A CA 1
ATOM 1715 C C . LEU A 1 107 ? 16.520 24.829 7.561 1.00 9.44 228 LEU A C 1
ATOM 1716 O O . LEU A 1 107 ? 16.590 24.944 6.331 1.00 10.74 228 LEU A O 1
ATOM 1732 N N . ASN A 1 108 ? 17.408 25.395 8.375 1.00 9.16 229 ASN A N 1
ATOM 1733 C CA . ASN A 1 108 ? 18.481 26.219 7.824 1.00 8.68 229 ASN A CA 1
ATOM 1734 C C . ASN A 1 108 ? 19.383 25.403 6.914 1.00 11.27 229 ASN A C 1
ATOM 1735 O O . ASN A 1 108 ? 19.750 25.857 5.818 1.00 12.01 229 ASN A O 1
ATOM 1746 N N . LYS A 1 109 ? 19.739 24.192 7.345 1.00 10.49 230 LYS A N 1
ATOM 1747 C CA . LYS A 1 109 ? 20.625 23.326 6.573 1.00 12.72 230 LYS A CA 1
ATOM 1748 C C . LYS A 1 109 ? 20.087 23.096 5.174 1.00 11.13 230 LYS A C 1
ATOM 1749 O O . LYS A 1 109 ? 20.856 23.062 4.205 1.00 14.33 230 LYS A O 1
ATOM 1768 N N . PHE A 1 110 ? 18.772 22.947 5.035 1.00 10.63 231 PHE A N 1
ATOM 1769 C CA . PHE A 1 110 ? 18.156 22.644 3.757 1.00 12.24 231 PHE A CA 1
ATOM 1770 C C . PHE A 1 110 ? 17.677 23.893 3.018 1.00 12.28 231 PHE A C 1
ATOM 1771 O O . PHE A 1 110 ? 16.998 23.764 2.002 1.00 12.84 231 PHE A O 1
ATOM 1788 N N . GLY A 1 111 ? 18.017 25.089 3.493 1.00 10.88 232 GLY A N 1
ATOM 1789 C CA . GLY A 1 111 ? 17.575 26.303 2.831 1.00 10.34 232 GLY A CA 1
ATOM 1790 C C . GLY A 1 111 ? 16.093 26.551 2.899 1.00 10.24 232 GLY A C 1
ATOM 1791 O O . GLY A 1 111 ? 15.520 27.157 1.985 1.00 10.62 232 GLY A O 1
ATOM 1795 N N . LEU A 1 112 ? 15.443 26.108 3.963 1.00 9.93 233 LEU A N 1
ATOM 1796 C CA . LEU A 1 112 ? 14.027 26.345 4.167 1.00 8.98 233 LEU A CA 1
ATOM 1797 C C . LEU A 1 112 ? 13.808 27.484 5.150 1.00 8.47 233 LEU A C 1
ATOM 1798 O O . LEU A 1 112 ? 14.699 27.819 5.939 1.00 9.12 233 LEU A O 1
ATOM 1814 N N . PRO A 1 113 ? 12.645 28.124 5.113 1.00 8.77 234 PRO A N 1
ATOM 1815 C CA . PRO A 1 113 ? 12.362 29.186 6.085 1.00 10.06 234 PRO A CA 1
ATOM 1816 C C . PRO A 1 113 ? 12.476 28.660 7.504 1.00 8.76 234 PRO A C 1
ATOM 1817 O O . PRO A 1 113 ? 12.123 27.516 7.777 1.00 9.55 234 PRO A O 1
ATOM 1828 N N . LEU A 1 114 ? 12.974 29.510 8.402 1.00 9.58 235 LEU A N 1
ATOM 1829 C CA . LEU A 1 114 ? 13.065 29.186 9.822 1.00 9.01 235 LEU A CA 1
ATOM 1830 C C . LEU A 1 114 ? 11.772 29.571 10.533 1.00 11.16 235 LEU A C 1
ATOM 1831 O O . LEU A 1 114 ? 10.973 30.367 10.040 1.00 11.18 235 LEU A O 1
ATOM 1847 N N . LEU A 1 115 ? 11.589 29.021 11.728 1.00 10.60 236 LEU A N 1
ATOM 1848 C CA . LEU A 1 115 ? 10.393 29.290 12.506 1.00 12.43 236 LEU A CA 1
ATOM 1849 C C . LEU A 1 115 ? 10.454 30.690 13.100 1.00 11.14 236 LEU A C 1
ATOM 1850 O O . LEU A 1 115 ? 11.471 31.084 13.672 1.00 14.38 236 LEU A O 1
ATOM 1866 N N . ILE A 1 116 ? 9.373 31.446 12.954 1.00 13.17 237 ILE A N 1
ATOM 1867 C CA . ILE A 1 116 ? 9.198 32.707 13.663 1.00 14.83 237 ILE A CA 1
ATOM 1868 C C . ILE A 1 116 ? 7.947 32.694 14.527 1.00 16.90 237 ILE A C 1
ATOM 1869 O O . ILE A 1 116 ? 7.513 33.743 15.002 1.00 18.11 237 ILE A O 1
ATOM 1885 N N . ASN A 1 117 ? 7.355 31.521 14.726 1.00 13.23 238 ASN A N 1
ATOM 1886 C CA . ASN A 1 117 ? 6.108 31.405 15.465 1.00 13.79 238 ASN A CA 1
ATOM 1887 C C . ASN A 1 117 ? 6.290 31.799 16.924 1.00 14.09 238 ASN A C 1
ATOM 1888 O O . ASN A 1 117 ? 7.345 31.576 17.526 1.00 15.24 238 ASN A O 1
ATOM 1899 N N . LYS A 1 118 ? 5.231 32.374 17.504 1.00 13.54 239 LYS A N 1
ATOM 1900 C CA . LYS A 1 118 ? 5.158 32.528 18.949 1.00 17.66 239 LYS A CA 1
ATOM 1901 C C . LYS A 1 118 ? 5.146 31.150 19.601 1.00 16.00 239 LYS A C 1
ATOM 1902 O O . LYS A 1 118 ? 4.718 30.160 18.999 1.00 15.03 239 LYS A O 1
ATOM 1921 N N . THR A 1 119 ? 5.616 31.079 20.838 1.00 16.01 240 THR A N 1
ATOM 1922 C CA . THR A 1 119 ? 5.727 29.807 21.527 1.00 14.31 240 THR A CA 1
ATOM 1923 C C . THR A 1 119 ? 5.272 29.923 22.975 1.00 19.84 240 THR A C 1
ATOM 1924 O O . THR A 1 119 ? 5.404 30.974 23.611 1.00 19.55 240 THR A O 1
ATOM 1935 N N . HIS A 1 120 ? 4.735 28.819 23.486 1.00 14.76 241 HIS A N 1
ATOM 1936 C CA . HIS A 1 120 ? 4.467 28.624 24.903 1.00 13.85 241 HIS A CA 1
ATOM 1937 C C . HIS A 1 120 ? 5.032 27.276 25.321 1.00 15.01 241 HIS A C 1
ATOM 1938 O O . HIS A 1 120 ? 4.941 26.298 24.571 1.00 16.02 241 HIS A O 1
ATOM 1951 N N . ASP A 1 121 ? 5.597 27.209 26.522 1.00 12.58 242 ASP A N 1
ATOM 1952 C CA . ASP A 1 121 ? 6.229 26.003 27.032 1.00 11.12 242 ASP A CA 1
ATOM 1953 C C . ASP A 1 121 ? 5.451 25.499 28.242 1.00 14.11 242 ASP A C 1
ATOM 1954 O O . ASP A 1 121 ? 5.483 26.114 29.318 1.00 15.03 242 ASP A O 1
ATOM 1963 N N . ILE A 1 122 ? 4.768 24.366 28.075 1.00 13.36 243 ILE A N 1
ATOM 1964 C CA . ILE A 1 122 ? 3.978 23.806 29.169 1.00 14.41 243 ILE A CA 1
ATOM 1965 C C . ILE A 1 122 ? 4.837 23.554 30.399 1.00 17.54 243 ILE A C 1
ATOM 19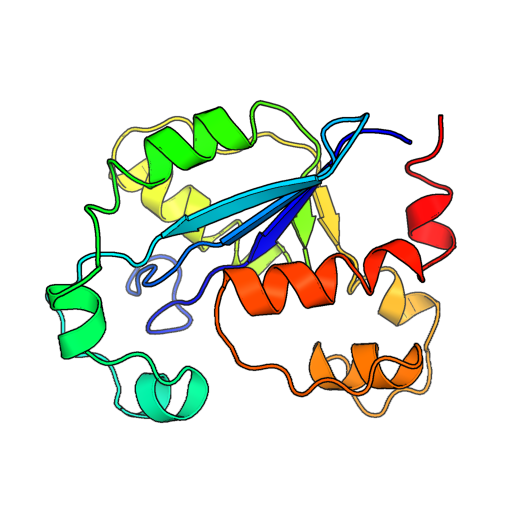66 O O . ILE A 1 122 ? 4.362 23.686 31.535 1.00 16.58 243 ILE A O 1
ATOM 1982 N N A MET A 1 123 ? 6.107 23.190 30.206 0.53 13.34 244 MET A N 1
ATOM 1983 N N B MET A 1 123 ? 6.101 23.169 30.207 0.47 13.33 244 MET A N 1
ATOM 1984 C CA A MET A 1 123 ? 6.985 22.939 31.344 0.53 13.88 244 MET A CA 1
ATOM 1985 C CA B MET A 1 123 ? 6.952 22.861 31.351 0.47 13.85 244 MET A CA 1
ATOM 1986 C C A MET A 1 123 ? 7.102 24.174 32.225 0.53 15.63 244 MET A C 1
ATOM 1987 C C B MET A 1 123 ? 7.149 24.078 32.243 0.47 16.54 244 MET A C 1
ATOM 1988 O O A MET A 1 123 ? 7.089 24.067 33.458 0.53 15.38 244 MET A O 1
ATOM 1989 O O B MET A 1 123 ? 7.302 23.929 33.462 0.47 14.42 244 MET A O 1
ATOM 2016 N N A ARG A 1 124 ? 7.226 25.353 31.620 0.53 15.19 245 ARG A N 1
ATOM 2017 N N B ARG A 1 124 ? 7.151 25.280 31.670 0.47 14.19 245 ARG A N 1
ATOM 2018 C CA A ARG A 1 124 ? 7.314 26.571 32.417 0.53 17.01 245 ARG A CA 1
ATOM 2019 C CA B ARG A 1 124 ? 7.328 26.489 32.473 0.47 17.44 245 ARG A CA 1
ATOM 2020 C C A ARG A 1 124 ? 6.084 26.728 33.302 0.53 18.67 245 ARG A C 1
ATOM 2021 C C B ARG A 1 124 ? 6.073 26.821 33.269 0.47 18.85 245 ARG A C 1
ATOM 2022 O O A ARG A 1 124 ? 6.201 27.058 34.491 0.53 15.28 245 ARG A O 1
ATOM 2023 O O B ARG A 1 124 ? 6.173 27.388 34.363 0.47 20.14 245 ARG A O 1
ATOM 2064 N N . TYR A 1 125 ? 4.895 26.468 32.750 1.00 16.87 246 TYR A N 1
ATOM 2065 C CA . TYR A 1 125 ? 3.672 26.594 33.532 1.00 20.15 246 TYR A CA 1
ATOM 2066 C C . TYR A 1 125 ? 3.621 25.542 34.630 1.00 21.34 246 TYR A C 1
ATOM 2067 O O . TYR A 1 125 ? 3.179 25.828 35.751 1.00 19.86 246 TYR A O 1
ATOM 2086 N N . VAL A 1 126 ? 4.077 24.318 34.336 1.00 15.95 247 VAL A N 1
ATOM 2087 C CA . VAL A 1 126 ? 4.090 23.264 35.343 1.00 16.46 247 VAL A CA 1
ATOM 2088 C C . VAL A 1 126 ? 5.015 23.638 36.494 1.00 24.84 247 VAL A C 1
ATOM 2089 O O . VAL A 1 126 ? 4.695 23.416 37.670 1.00 21.07 247 VAL A O 1
ATOM 2102 N N . LYS A 1 127 ? 6.180 24.204 36.178 1.00 18.06 248 LYS A N 1
ATOM 2103 C CA . LYS A 1 127 ? 7.127 24.582 37.218 1.00 19.96 248 LYS A CA 1
ATOM 2104 C C . LYS A 1 127 ? 6.515 25.567 38.198 1.00 24.21 248 LYS A C 1
ATOM 2105 O O . LYS A 1 127 ? 6.850 25.544 39.388 1.00 22.72 248 LYS A O 1
ATOM 2124 N N . ASP A 1 128 ? 5.635 26.437 37.732 1.00 17.79 249 ASP A N 1
ATOM 2125 C CA . ASP A 1 128 ? 5.027 27.447 38.587 1.00 24.08 249 ASP A CA 1
ATOM 2126 C C . ASP A 1 128 ? 3.807 26.935 39.333 1.00 37.88 249 ASP A C 1
ATOM 2127 O O . ASP A 1 128 ? 3.488 27.450 40.412 1.00 27.63 249 ASP A O 1
ATOM 2136 N N . GLU A 1 129 ? 3.131 25.921 38.795 1.00 27.35 250 GLU A N 1
ATOM 2137 C CA . GLU A 1 129 ? 1.926 25.393 39.424 1.00 26.49 250 GLU A CA 1
ATOM 2138 C C . GLU A 1 129 ? 2.226 24.223 40.352 1.00 25.98 250 GLU A C 1
ATOM 2139 O O . GLU A 1 129 ? 1.583 24.088 41.401 1.00 38.28 250 GLU A O 1
ATOM 2151 N N . LYS A 1 130 ? 3.192 23.381 40.003 1.00 23.03 251 LYS A N 1
ATOM 2152 C CA . LYS A 1 130 ? 3.536 22.180 40.757 1.00 23.22 251 LYS A CA 1
ATOM 2153 C C . LYS A 1 130 ? 4.943 22.363 41.316 1.00 28.04 251 LYS A C 1
ATOM 2154 O O . LYS A 1 130 ? 5.935 21.910 40.746 1.00 26.96 251 LYS A O 1
ATOM 2173 N N . LEU A 1 131 ? 5.022 23.020 42.470 1.00 26.30 252 LEU A N 1
ATOM 2174 C CA . LEU A 1 131 ? 6.315 23.396 43.028 1.00 30.43 252 LEU A CA 1
ATOM 2175 C C . LEU A 1 131 ? 7.037 22.239 43.698 1.00 31.63 252 LEU A C 1
ATOM 2176 O O . LEU A 1 131 ? 8.263 22.299 43.861 1.00 29.01 252 LEU A O 1
ATOM 2192 N N . PHE A 1 132 ? 6.319 21.181 44.067 1.00 35.89 253 PHE A N 1
ATOM 2193 C CA . PHE A 1 132 ? 6.866 20.125 44.908 1.00 47.39 253 PHE A CA 1
ATOM 2194 C C . PHE A 1 132 ? 7.110 18.826 44.152 1.00 51.10 253 PHE A C 1
ATOM 2195 O O . PHE A 1 132 ? 7.297 17.777 44.777 1.00 38.29 253 PHE A O 1
ATOM 2212 N N . LEU A 1 133 ? 7.125 18.869 42.824 1.00 33.96 254 LEU A N 1
ATOM 2213 C CA . LEU A 1 133 ? 7.373 17.659 42.058 1.00 50.55 254 LEU A CA 1
ATOM 2214 C C . LEU A 1 133 ? 8.806 17.185 42.278 1.00 23.86 254 LEU A C 1
ATOM 2215 O O . LEU A 1 133 ? 9.735 17.976 42.451 1.00 42.27 254 LEU A O 1
ATOM 2231 N N . ASP A 1 134 ? 8.973 15.860 42.277 1.00 49.12 255 ASP A N 1
ATOM 2232 C CA . ASP A 1 134 ? 10.299 15.275 42.456 1.00 47.00 255 ASP A CA 1
ATOM 2233 C C . ASP A 1 134 ? 11.277 15.797 41.413 1.00 47.82 255 ASP A C 1
ATOM 2234 O O . ASP A 1 134 ? 12.450 16.042 41.715 1.00 39.11 255 ASP A O 1
ATOM 2243 N N . ASN A 1 135 ? 10.816 15.960 40.178 1.00 49.50 256 ASN A N 1
ATOM 2244 C CA . ASN A 1 135 ? 11.601 16.549 39.100 1.00 38.74 256 ASN A CA 1
ATOM 2245 C C . ASN A 1 135 ? 10.612 17.031 38.042 1.00 30.03 256 ASN A C 1
ATOM 2246 O O . ASN A 1 135 ? 9.394 16.977 38.246 1.00 38.87 256 ASN A O 1
ATOM 2257 N N . TYR A 1 136 ? 11.126 17.501 36.907 1.00 39.29 257 TYR A N 1
ATOM 2258 C CA . TYR A 1 136 ? 10.281 18.124 35.891 1.00 30.63 257 TYR A CA 1
ATOM 2259 C C . TYR A 1 136 ? 10.409 17.475 34.522 1.00 26.61 257 TYR A C 1
ATOM 2260 O O . TYR A 1 136 ? 10.109 18.105 33.503 1.00 22.29 257 TYR A O 1
ATOM 2278 N N . GLN A 1 137 ? 10.817 16.213 34.479 1.00 25.93 258 GLN A N 1
ATOM 2279 C CA . GLN A 1 137 ? 10.620 15.422 33.276 1.00 20.07 258 GLN A CA 1
ATOM 2280 C C . GLN A 1 137 ? 9.129 15.355 32.950 1.00 18.04 258 GLN A C 1
ATOM 2281 O O . GLN A 1 137 ? 8.269 15.418 33.832 1.00 21.75 258 GLN A O 1
ATOM 2295 N N . LEU A 1 138 ? 8.829 15.232 31.657 1.00 20.36 259 LEU A N 1
ATOM 2296 C CA . LEU A 1 138 ? 7.438 15.153 31.228 1.00 17.82 259 LEU A CA 1
ATOM 2297 C C . LEU A 1 138 ? 6.680 14.074 31.991 1.00 17.75 259 LEU A C 1
ATOM 2298 O O . LEU A 1 138 ? 5.536 14.292 32.412 1.00 18.20 259 LEU A O 1
ATOM 2314 N N . GLN A 1 139 ? 7.295 12.902 32.158 1.00 22.46 260 GLN A N 1
ATOM 2315 C CA . GLN A 1 139 ? 6.650 11.807 32.878 1.00 21.74 260 GLN A CA 1
ATOM 2316 C C . GLN A 1 139 ? 6.181 12.257 34.254 1.00 25.69 260 GLN A C 1
ATOM 2317 O O . GLN A 1 139 ? 5.049 11.977 34.661 1.00 24.98 260 GLN A O 1
ATOM 2331 N N . THR A 1 140 ? 7.047 12.963 34.986 1.00 25.72 261 THR A N 1
ATOM 2332 C CA . THR A 1 140 ? 6.693 13.424 36.326 1.00 26.38 261 THR A CA 1
ATOM 2333 C C . THR A 1 140 ? 5.566 14.444 36.283 1.00 29.66 261 THR A C 1
ATOM 2334 O O . THR A 1 140 ? 4.660 14.414 37.122 1.00 26.50 261 THR A O 1
ATOM 2345 N N . ALA A 1 141 ? 5.608 15.362 35.319 1.00 19.70 262 ALA A N 1
ATOM 2346 C CA . ALA A 1 141 ? 4.563 16.370 35.224 1.00 18.79 262 ALA A CA 1
ATOM 2347 C C . ALA A 1 141 ? 3.206 15.733 34.954 1.00 22.00 262 ALA A C 1
ATOM 2348 O O . ALA A 1 141 ? 2.189 16.158 35.516 1.00 25.87 262 ALA A O 1
ATOM 2355 N N . LEU A 1 142 ? 3.166 14.728 34.077 1.00 22.77 263 LEU A N 1
ATOM 2356 C CA . LEU A 1 142 ? 1.895 14.094 33.735 1.00 18.01 263 LEU A CA 1
ATOM 2357 C C . LEU A 1 142 ? 1.214 13.524 34.978 1.00 18.21 263 LEU A C 1
ATOM 2358 O O . LEU A 1 142 ? 0.019 13.751 35.199 1.00 24.44 263 LEU A O 1
ATOM 2374 N N . LYS A 1 143 ? 1.969 12.792 35.800 1.00 25.86 264 LYS A N 1
ATOM 2375 C CA . LYS A 1 143 ? 1.397 12.226 37.021 1.00 29.75 264 LYS A CA 1
ATOM 2376 C C . LYS A 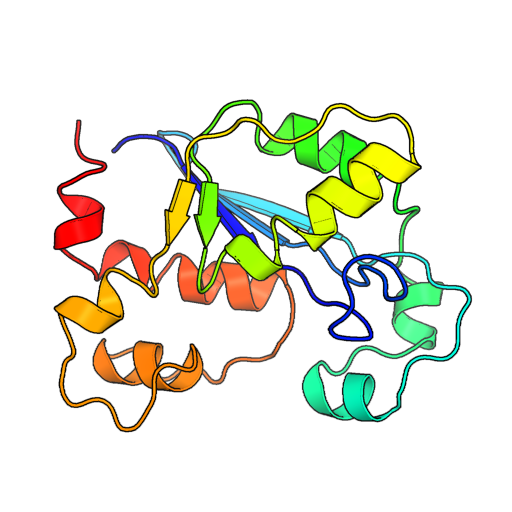1 143 ? 0.748 13.310 37.875 1.00 35.24 264 LYS A C 1
ATOM 2377 O O . LYS A 1 143 ? -0.369 13.142 38.378 1.00 32.66 264 LYS A O 1
ATOM 2396 N N . SER A 1 144 ? 1.442 14.438 38.046 1.00 32.36 265 SER A N 1
ATOM 2397 C CA . SER A 1 144 ? 0.951 15.503 38.912 1.00 27.99 265 SER A CA 1
ATOM 2398 C C . SER A 1 144 ? -0.418 16.014 38.492 1.00 38.45 265 SER A C 1
ATOM 2399 O O . SER A 1 144 ? -1.138 16.5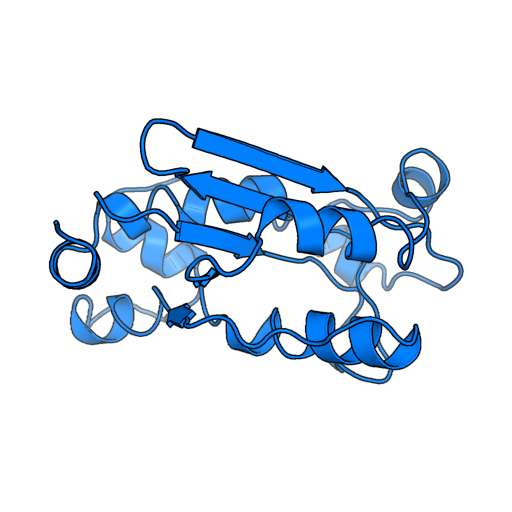69 39.328 1.00 38.83 265 SER A O 1
ATOM 2407 N N . TYR A 1 145 ? -0.796 15.849 37.225 1.00 24.28 266 TYR A N 1
ATOM 2408 C CA . TYR A 1 145 ? -2.076 16.318 36.719 1.00 24.41 266 TYR A CA 1
ATOM 2409 C C . TYR A 1 145 ? -3.064 15.181 36.492 1.00 21.77 266 TYR A C 1
ATOM 2410 O O . TYR A 1 145 ? -4.078 15.377 35.808 1.00 33.38 266 TYR A O 1
ATOM 2428 N N . GLY A 1 146 ? -2.794 14.003 37.040 1.00 24.85 267 GLY A N 1
ATOM 2429 C CA . GLY A 1 146 ? -3.713 12.894 36.896 1.00 39.52 267 GLY A CA 1
ATOM 2430 C C . GLY A 1 146 ? -3.637 12.168 35.576 1.00 48.54 267 GLY A C 1
ATOM 2431 O O . GLY A 1 146 ? -4.617 11.533 35.176 1.00 39.20 267 GLY A O 1
ATOM 2435 N N . ILE A 1 147 ? -2.506 12.247 34.882 1.00 32.58 268 ILE A N 1
ATOM 2436 C CA . ILE A 1 147 ? -2.272 11.516 33.641 1.00 28.03 268 ILE A CA 1
ATOM 2437 C C . ILE A 1 147 ? -1.244 10.441 33.955 1.00 26.88 268 ILE A C 1
ATOM 2438 O O . ILE A 1 147 ? -0.081 10.750 34.240 1.00 25.29 268 ILE A O 1
ATOM 2454 N N . GLU A 1 148 ? -1.661 9.172 33.907 1.00 26.96 269 GLU A N 1
ATOM 2455 C CA . GLU A 1 148 ? -0.813 8.067 34.331 1.00 27.26 269 GLU A CA 1
ATOM 2456 C C . GLU A 1 148 ? -0.169 7.326 33.164 1.00 24.07 269 GLU A C 1
ATOM 2457 O O . GLU A 1 148 ? 0.472 6.291 33.378 1.00 27.18 269 GLU A O 1
ATOM 2469 N N . ASP A 1 149 ? -0.299 7.846 31.944 1.00 25.97 270 ASP A N 1
ATOM 2470 C CA . ASP A 1 149 ? 0.324 7.214 30.792 1.00 27.39 270 ASP A CA 1
ATOM 2471 C C . ASP A 1 149 ? 1.840 7.211 30.930 1.00 26.10 270 ASP A C 1
ATOM 2472 O O . ASP A 1 149 ? 2.442 8.189 31.379 1.00 25.96 270 ASP A O 1
ATOM 2481 N N . SER A 1 150 ? 2.463 6.106 30.529 1.00 26.12 271 SER A N 1
ATOM 2482 C CA . SER A 1 150 ? 3.910 6.080 30.392 1.00 24.97 271 SER A CA 1
ATOM 2483 C C . SER A 1 150 ? 4.307 6.855 29.138 1.00 19.99 271 SER A C 1
ATOM 2484 O O . SER A 1 150 ? 3.629 6.793 28.110 1.00 29.45 271 SER A O 1
ATOM 2492 N N . VAL A 1 151 ? 5.391 7.615 29.234 1.00 19.58 272 VAL A N 1
ATOM 2493 C CA . VAL A 1 151 ? 5.889 8.382 28.088 1.00 18.96 272 VAL A CA 1
ATOM 2494 C C . VAL A 1 151 ? 6.598 7.410 27.154 1.00 15.32 272 VAL A C 1
ATOM 2495 O O . VAL A 1 151 ? 7.612 6.817 27.540 1.00 21.05 272 VAL A O 1
ATOM 2508 N N . PRO A 1 152 ? 6.113 7.213 25.920 1.00 17.22 273 PRO A N 1
ATOM 2509 C CA . PRO A 1 152 ? 6.750 6.233 25.030 1.00 18.49 273 PRO A CA 1
ATOM 2510 C C . PRO A 1 152 ? 7.980 6.746 24.304 1.00 18.09 273 PRO A C 1
ATOM 2511 O O . PRO A 1 152 ? 8.721 5.939 23.727 1.00 17.08 273 PRO A O 1
ATOM 2522 N N . HIS A 1 153 ? 8.226 8.053 24.303 1.00 13.30 274 HIS A N 1
ATOM 2523 C CA . HIS A 1 153 ? 9.343 8.628 23.560 1.00 14.73 274 HIS A CA 1
ATOM 2524 C C . HIS A 1 153 ? 9.183 8.370 22.064 1.00 14.17 274 HIS A C 1
ATOM 2525 O O . HIS A 1 153 ? 10.125 7.999 21.369 1.00 12.97 274 HIS A O 1
ATOM 2538 N N . ARG A 1 154 ? 7.955 8.541 21.581 1.00 13.86 275 ARG A N 1
ATOM 2539 C CA . ARG A 1 154 ? 7.645 8.578 20.158 1.00 14.94 275 ARG A CA 1
ATOM 2540 C C . ARG 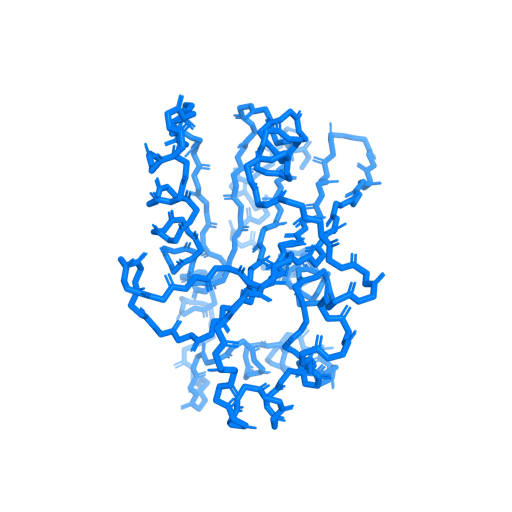A 1 154 ? 6.965 9.914 19.909 1.00 13.13 275 ARG A C 1
ATOM 2541 O O . ARG A 1 154 ? 6.179 10.377 20.740 1.00 15.75 275 ARG A O 1
ATOM 2562 N N . ALA A 1 155 ? 7.289 10.540 18.774 1.00 10.04 276 ALA A N 1
ATOM 2563 C CA . ALA A 1 155 ? 7.012 11.967 18.602 1.00 10.96 276 ALA A CA 1
ATOM 2564 C C . ALA A 1 155 ? 5.525 12.292 18.688 1.00 11.94 276 ALA A C 1
ATOM 2565 O O . ALA A 1 155 ? 5.124 13.182 19.438 1.00 10.42 276 ALA A O 1
ATOM 2572 N N . LEU A 1 156 ? 4.688 11.632 17.888 1.00 9.59 277 LEU A N 1
ATOM 2573 C CA . LEU A 1 156 ? 3.265 11.955 17.921 1.00 7.81 277 LEU A CA 1
ATOM 2574 C C . LEU A 1 156 ? 2.632 11.498 19.229 1.00 10.09 277 LEU A C 1
ATOM 2575 O O . LEU A 1 156 ? 1.779 12.196 19.792 1.00 10.96 277 LEU A O 1
ATOM 2591 N N . LYS A 1 157 ? 3.030 10.328 19.727 1.00 13.88 278 LYS A N 1
ATOM 2592 C CA . LYS A 1 157 ? 2.473 9.847 20.988 1.00 13.40 278 LYS A CA 1
ATOM 2593 C C . LYS A 1 157 ? 2.810 10.794 22.138 1.00 11.64 278 LYS A C 1
ATOM 2594 O O . LYS A 1 157 ? 1.955 11.079 22.987 1.00 12.47 278 LYS A O 1
ATOM 2613 N N . ASP A 1 158 ? 4.045 11.298 22.165 1.00 10.99 279 ASP A N 1
ATOM 2614 C CA . ASP A 1 158 ? 4.416 12.271 23.190 1.00 9.73 279 ASP A CA 1
ATOM 2615 C C . ASP A 1 158 ? 3.656 13.582 22.994 1.00 13.26 279 ASP A C 1
ATOM 2616 O O . ASP A 1 158 ? 3.204 14.202 23.964 1.00 12.09 279 ASP A O 1
ATOM 2625 N N . ALA A 1 159 ? 3.512 14.036 21.741 1.00 10.84 280 ALA A N 1
ATOM 2626 C CA . ALA A 1 159 ? 2.775 15.271 21.492 1.00 11.08 280 ALA A CA 1
ATOM 2627 C C . ALA A 1 159 ? 1.336 15.160 21.973 1.00 11.17 280 ALA A C 1
ATOM 2628 O O . ALA A 1 159 ? 0.773 16.130 22.482 1.00 10.39 280 ALA A O 1
ATOM 2635 N N . ARG A 1 160 ? 0.718 13.989 21.803 1.00 11.11 281 ARG A N 1
ATOM 2636 C CA . ARG A 1 160 ? -0.632 13.792 22.312 1.00 13.00 281 ARG A CA 1
ATOM 2637 C C . ARG A 1 160 ? -0.678 13.956 23.826 1.00 12.12 281 ARG A C 1
ATOM 2638 O O . ARG A 1 160 ? -1.618 14.561 24.358 1.00 14.10 281 ARG A O 1
ATOM 2659 N N . LEU A 1 161 ? 0.316 13.406 24.526 1.00 12.49 282 LEU A N 1
ATOM 2660 C CA . LEU A 1 161 ? 0.373 13.549 25.981 1.00 12.85 282 LEU A CA 1
ATOM 2661 C C . LEU A 1 161 ? 0.575 15.003 26.383 1.00 16.08 282 LEU A C 1
ATOM 2662 O O . LEU A 1 161 ? -0.091 15.492 27.302 1.00 14.78 282 LEU A O 1
ATOM 2678 N N . ILE A 1 162 ? 1.463 15.726 25.686 1.00 11.92 283 ILE A N 1
ATOM 2679 C CA . ILE A 1 162 ? 1.671 17.140 25.985 1.00 11.80 283 ILE A CA 1
ATOM 2680 C C . ILE A 1 162 ? 0.403 17.936 25.718 1.00 13.58 283 ILE A C 1
ATOM 2681 O O . ILE A 1 162 ? 0.060 18.862 26.462 1.00 14.01 283 ILE A O 1
ATOM 2697 N N . TYR A 1 163 ? -0.323 17.595 24.651 1.00 12.18 284 TYR A N 1
ATOM 2698 C CA . TYR A 1 163 ? -1.574 18.289 24.374 1.00 11.71 284 TYR A CA 1
ATOM 2699 C C . TYR A 1 163 ? -2.583 18.043 25.488 1.00 13.55 284 TYR A C 1
ATOM 2700 O O . TYR A 1 163 ? -3.236 18.977 25.966 1.00 16.46 284 TYR A O 1
ATOM 2718 N N A HIS A 1 164 ? -2.731 16.789 25.908 0.47 14.12 285 HIS A N 1
ATOM 2719 N N B HIS A 1 164 ? -2.736 16.779 25.890 0.53 14.20 285 HIS A N 1
ATOM 2720 C CA A HIS A 1 164 ? -3.650 16.498 27.004 0.47 19.38 285 HIS A CA 1
ATOM 2721 C CA B HIS A 1 164 ? -3.613 16.430 27.007 0.53 19.33 285 HIS A CA 1
ATOM 2722 C C A HIS A 1 164 ? -3.242 17.245 28.264 0.47 19.95 285 HIS A C 1
ATOM 2723 C C B HIS A 1 164 ? -3.238 17.225 28.251 0.53 19.97 285 HIS A C 1
ATOM 2724 O O A HIS A 1 164 ? -4.096 17.780 28.979 0.47 20.94 285 HIS A O 1
ATOM 2725 O O B HIS A 1 164 ? -4.105 17.769 28.943 0.53 20.77 285 HIS A O 1
ATOM 2750 N N . LEU A 1 165 ? -1.939 17.310 28.545 1.00 16.75 286 LEU A N 1
ATOM 2751 C CA . LEU A 1 165 ? -1.482 18.110 29.675 1.00 13.23 286 LEU A CA 1
ATOM 2752 C C . LEU A 1 165 ? -1.878 19.566 29.494 1.00 15.89 286 LEU A C 1
ATOM 2753 O O . LEU A 1 165 ? -2.328 20.219 30.446 1.00 19.68 286 LEU A O 1
ATOM 2769 N N . SER A 1 166 ? -1.732 20.099 28.284 1.00 17.37 287 SER A N 1
ATOM 2770 C CA . SER A 1 166 ? -2.030 21.507 28.045 1.00 16.22 287 SER A CA 1
ATOM 2771 C C . SER A 1 166 ? -3.464 21.852 28.436 1.00 21.42 287 SER A C 1
ATOM 2772 O O . SER A 1 166 ? -3.735 22.951 28.933 1.00 21.77 287 SER A O 1
ATOM 2780 N N . THR A 1 167 ? -4.406 20.932 28.206 1.00 20.91 288 THR A N 1
ATOM 2781 C CA . THR A 1 167 ? -5.808 21.198 28.530 1.00 25.99 288 THR A CA 1
ATOM 2782 C C . THR A 1 167 ? -6.086 21.165 30.031 1.00 27.99 288 THR A C 1
ATOM 2783 O O . THR A 1 167 ? -7.221 21.447 30.436 1.00 27.37 288 THR A O 1
ATOM 2794 N N . LYS A 1 168 ? -5.085 20.849 30.852 1.00 21.35 289 LYS A N 1
ATOM 2795 C CA . LYS A 1 168 ? -5.240 20.765 32.297 1.00 18.87 289 LYS A CA 1
ATOM 2796 C C . LYS A 1 168 ? -4.463 21.834 33.052 1.00 26.48 289 LYS A C 1
ATOM 2797 O O . LYS A 1 168 ? -4.529 21.870 34.287 1.00 24.95 289 LYS A O 1
ATOM 2816 N N . VAL A 1 169 ? -3.726 22.693 32.356 1.00 24.11 290 VAL A N 1
ATOM 2817 C CA . VAL A 1 169 ? -2.890 23.714 32.985 1.00 21.27 290 VAL A CA 1
ATOM 2818 C C . VAL A 1 169 ? -3.632 25.035 32.841 1.00 22.75 290 VAL A C 1
ATOM 2819 O O . VAL A 1 1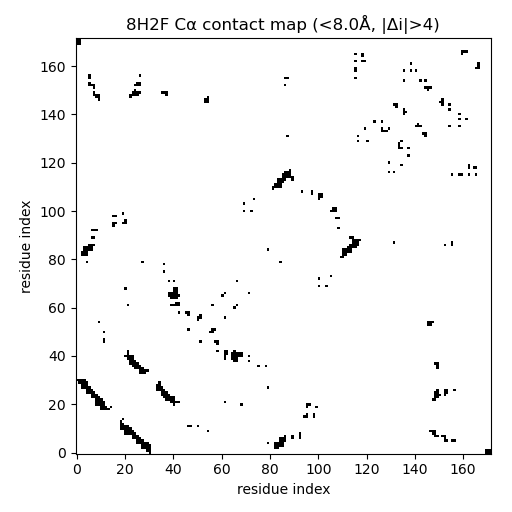69 ? -3.690 25.620 31.754 1.00 23.34 290 VAL A O 1
ATOM 2832 N N . ASN A 1 170 ? -4.210 25.508 33.951 1.00 29.49 291 ASN A N 1
ATOM 2833 C CA . ASN A 1 170 ? -5.166 26.608 33.881 1.00 30.14 291 ASN A CA 1
ATOM 2834 C C . ASN A 1 170 ? -4.505 27.906 33.434 1.00 21.20 291 ASN A C 1
ATOM 2835 O O . ASN A 1 170 ? -5.116 28.699 32.707 1.00 25.39 291 ASN A O 1
ATOM 2846 N N . LYS A 1 171 ? -3.264 28.157 33.869 1.00 25.36 292 LYS A N 1
ATOM 2847 C CA . LYS A 1 171 ? -2.611 29.402 33.475 1.00 28.98 292 LYS A CA 1
ATOM 2848 C C . LYS A 1 171 ? -2.338 29.430 31.977 1.00 25.67 292 LYS A C 1
ATOM 2849 O O . LYS A 1 171 ? -2.422 30.495 31.352 1.00 28.28 292 LYS A O 1
ATOM 2868 N N . PHE A 1 172 ? -2.030 28.278 31.385 1.00 27.83 293 PHE A N 1
ATOM 2869 C CA . PHE A 1 172 ? -1.871 28.220 29.936 1.00 25.21 293 PHE A CA 1
ATOM 2870 C C . PHE A 1 172 ? -3.202 28.465 29.234 1.00 20.45 293 PHE A C 1
ATOM 2871 O O . PHE A 1 172 ? -3.289 29.258 28.289 1.00 24.69 293 PHE A O 1
ATOM 2888 N N . LEU A 1 173 ? -4.262 27.797 29.695 1.00 23.87 294 LEU A N 1
ATOM 2889 C CA . LEU A 1 173 ? -5.559 27.966 29.054 1.00 25.00 294 LEU A CA 1
ATOM 2890 C C . LEU A 1 173 ? -6.030 29.410 29.141 1.00 31.27 294 LEU A C 1
ATOM 2891 O O . LEU A 1 173 ? -6.633 29.933 28.197 1.00 28.36 294 LEU A O 1
ATOM 2907 N N . ALA A 1 174 ? -5.763 30.076 30.267 1.00 36.72 295 ALA A N 1
ATOM 2908 C CA . ALA A 1 174 ? -6.185 31.467 30.405 1.00 36.28 295 ALA A CA 1
ATOM 2909 C C . ALA A 1 174 ? -5.501 32.346 29.367 1.00 27.23 295 ALA A C 1
ATOM 2910 O O . ALA A 1 174 ? -6.117 33.258 28.812 1.00 37.01 295 ALA A O 1
ATOM 2917 N N A ARG A 1 175 ? -4.225 32.084 29.081 0.56 32.81 296 ARG A N 1
ATOM 2918 N N B ARG A 1 175 ? -4.229 32.068 29.083 0.44 32.81 296 ARG A N 1
ATOM 2919 C CA A ARG A 1 175 ? -3.499 32.910 28.120 0.56 36.19 296 ARG A CA 1
ATOM 2920 C CA B ARG A 1 175 ? -3.469 32.869 28.131 0.44 36.17 296 ARG A CA 1
ATOM 2921 C C A ARG A 1 175 ? -3.952 32.643 26.689 0.56 35.61 296 ARG A C 1
ATOM 2922 C C B ARG A 1 175 ? -3.922 32.628 26.698 0.44 35.57 296 ARG A C 1
ATOM 2923 O O A ARG A 1 175 ? -3.851 33.531 25.834 0.56 37.43 296 ARG A O 1
ATOM 2924 O O B ARG A 1 175 ? -3.789 33.520 25.852 0.44 37.54 296 ARG A O 1
ATOM 2965 N N . MET A 1 176 ? -4.443 31.441 26.407 1.00 34.91 297 MET A N 1
ATOM 2966 C CA . MET A 1 176 ? -4.893 31.094 25.067 1.00 39.98 297 MET A CA 1
ATOM 2967 C C . MET A 1 176 ? -6.363 31.403 24.823 1.00 48.29 297 MET A C 1
ATOM 2968 O O . MET A 1 176 ? -6.880 31.087 23.745 1.00 42.19 297 MET A O 1
ATOM 2982 N N . LYS A 1 177 ? -7.062 32.010 25.767 1.00 51.31 298 LYS A N 1
ATOM 2983 C CA . LYS A 1 177 ? -8.496 32.141 25.632 1.00 44.08 298 LYS A CA 1
ATOM 2984 C C . LYS A 1 177 ? -8.861 33.201 24.601 1.00 56.11 298 LYS A C 1
ATOM 2985 O O . LYS A 1 177 ? -8.048 34.047 24.207 1.00 49.32 298 LYS A O 1
ATOM 3004 N N . GLU A 1 178 ? -10.121 33.159 24.173 1.00 77.59 299 GLU A N 1
ATOM 3005 C CA . GLU A 1 178 ? -10.693 34.025 23.146 1.00 68.14 299 GLU A CA 1
ATOM 3006 C C . GLU A 1 178 ? -10.457 33.458 21.751 1.00 63.50 299 GLU A C 1
ATOM 3007 O O . GLU A 1 178 ? -10.948 32.383 21.416 1.00 78.26 299 GLU A O 1
#

CATH classification: 3.30.420.10

Sequence (172 aa):
SKPYVVIDIETDGLDEKKNTIIEIIGAVKFNGQQVEEFNALIKYEEKLPPTIFKLTGISKSLLDQEEGRDLKEEVLSEFLLFIGDLLTLVGYNIHFDIIQFINNKLNKFGLPLLINKTHDIMMRRYVKDEKLFLDNYQLQTALKSYGIEDSVPHRALKDARLIYHHLSTKVNKFLARRMKE

Nearest PDB structures (foldseek):
  8h2f-assembly1_A  TM=1.006E+00  e=3.139E-38  Streptococcus thermophilus DGCC 7710
  8fyc-assembly1_K  TM=9.227E-01  e=4.934E-18  Megasphaera
  2p1j-assembly1_A  TM=7.726E-01  e=8.278E-12  Thermotoga maritima MSB8
  2f96-assembly1_B  TM=7.742E-01  e=2.145E-10  Pseudomonas aeruginosa PAO1
  3nh2-assembly1_A  TM=7.631E-01  e=7.984E-10  Escherichia coli

Foldseek 3Di:
DAKEKEKFFFWLDQDLAPTATQKIKIWIDHVPRIDIDIFGAADDDARDCVSCVQAVDDNVCCVVGHDHPQVSLVVVCVVGPQHEYEYAVCVSVLSNSQNVCVVVVHDHHPHHYDHVLVLLCVVPVPFPDRDLCRSCVVQPHNDDQNSHTHSNSVSRVVSCVRRVVNCVVRDD